Protein AF-A0A6A5AKI2-F1 (afdb_monomer_lite)

Secondary structure (DSSP, 8-state):
--S-----BTTBPEEE---TTT--EEEHHHH-SS-TTSTTS-HHHHTT---HHHHHHHHH-SSPPPGGG-BBTTT--BSSSEEEBSSTT-EEEHHHHHH-TT-EEEE-SS-TT-EEEE-TTS-HHHHH-BBTTT--BSSPEEPSSTT---EE-HHHHHHS-TTTEEEEE-TTS-EEEEEGGGGGG--TTSEE----STT----PPP---------------

Organism: Aphanomyces astaci (NCBI:txid112090)

pLDDT: mean 86.41, std 15.69, range [40.78, 98.62]

Radius of gyration: 19.82 Å; chains: 1; bounding box: 37×43×75 Å

Sequence (221 aa):
MVCFDGAEYATNPLLCCSVPTCRMRVHLACYGSGTDSMPLMPYKKRSKWVCDVCTLEKKHATELTPNSARVCVVCKMSGGVVKPTKADNTVCHLVCVRWLPELKQVPSEVQATSSVVDADLLFGTRKSLKCHICHKRNGCLQCMSKRCTKAFHAVCALRALESKVYTGVTEANHLACICDSHFADVRATYRSIKDVFWDQPYLGTEVDLEEDDEPTAAAPS

Structure (mmCIF, N/CA/C/O backbone):
data_AF-A0A6A5AKI2-F1
#
_entry.id   AF-A0A6A5AKI2-F1
#
loop_
_atom_site.group_PDB
_atom_site.id
_atom_site.type_symbol
_atom_site.label_atom_id
_atom_site.label_alt_id
_atom_site.label_comp_id
_atom_site.label_asym_id
_atom_site.label_entity_id
_atom_site.label_seq_id
_atom_site.pdbx_PDB_ins_code
_atom_site.Cartn_x
_atom_site.Cartn_y
_atom_site.Cartn_z
_atom_site.occupancy
_atom_site.B_iso_or_equiv
_atom_site.auth_seq_id
_atom_site.auth_comp_id
_atom_site.auth_asym_id
_atom_site.auth_atom_id
_atom_site.pdbx_PDB_model_num
ATOM 1 N N . MET A 1 1 ? 7.824 -2.908 4.755 1.00 82.00 1 MET A N 1
ATOM 2 C CA . MET A 1 1 ? 6.432 -3.017 4.262 1.00 82.00 1 MET A CA 1
ATOM 3 C C . MET A 1 1 ? 5.953 -1.832 3.406 1.00 82.00 1 MET A C 1
ATOM 5 O O . MET A 1 1 ? 5.223 -2.079 2.459 1.00 82.00 1 MET A O 1
ATOM 9 N N . VAL A 1 2 ? 6.305 -0.559 3.688 1.00 91.44 2 VAL A N 1
ATOM 10 C CA . VAL A 1 2 ? 5.887 0.588 2.826 1.00 91.44 2 VAL A CA 1
ATOM 11 C C . VAL A 1 2 ? 7.018 1.110 1.932 1.00 91.44 2 VAL A C 1
ATOM 13 O O . VAL A 1 2 ? 6.853 1.207 0.719 1.00 91.44 2 VAL A O 1
ATOM 16 N N . CYS A 1 3 ? 8.166 1.455 2.519 1.00 90.75 3 CYS A N 1
ATOM 17 C CA . CYS A 1 3 ? 9.385 1.869 1.805 1.00 90.75 3 CYS A CA 1
ATOM 18 C C . CYS A 1 3 ? 10.358 0.722 1.520 1.00 90.75 3 CYS A C 1
ATOM 20 O O . CYS A 1 3 ? 11.282 0.909 0.737 1.00 90.75 3 CYS A O 1
ATOM 22 N N . PHE A 1 4 ? 10.119 -0.443 2.135 1.00 89.81 4 PHE A N 1
ATOM 23 C CA . PHE A 1 4 ? 10.980 -1.634 2.064 1.00 89.81 4 PHE A CA 1
ATOM 24 C C . PHE A 1 4 ? 12.400 -1.386 2.571 1.00 89.81 4 PHE A C 1
ATOM 26 O O . PHE A 1 4 ? 13.347 -2.027 2.135 1.00 89.81 4 PHE A O 1
ATOM 33 N N . ASP A 1 5 ? 12.510 -0.471 3.524 1.00 87.94 5 ASP A N 1
ATOM 34 C CA . ASP A 1 5 ? 13.713 -0.200 4.284 1.00 87.94 5 ASP A CA 1
ATOM 35 C C . ASP A 1 5 ? 13.481 -0.631 5.738 1.00 87.94 5 ASP A C 1
ATOM 37 O O . ASP A 1 5 ? 12.421 -0.358 6.311 1.00 87.94 5 ASP A O 1
ATOM 41 N N . GLY A 1 6 ? 14.438 -1.375 6.289 1.00 83.31 6 GLY A N 1
ATOM 42 C CA . GLY A 1 6 ? 14.403 -1.887 7.657 1.00 83.31 6 GLY A CA 1
ATOM 43 C C . GLY A 1 6 ? 15.210 -1.048 8.646 1.00 83.31 6 GLY A C 1
ATOM 44 O O . GLY A 1 6 ? 15.109 -1.298 9.846 1.00 83.31 6 GLY A O 1
ATOM 45 N N . ALA A 1 7 ? 15.999 -0.081 8.171 1.00 85.06 7 ALA A N 1
ATOM 46 C CA . ALA A 1 7 ? 16.848 0.742 9.020 1.00 85.06 7 ALA A CA 1
ATOM 47 C C . ALA A 1 7 ? 16.023 1.739 9.847 1.00 85.06 7 ALA A C 1
ATOM 49 O O . ALA A 1 7 ? 15.016 2.275 9.381 1.00 85.06 7 ALA A O 1
ATOM 50 N N . GLU A 1 8 ? 16.451 2.009 11.079 1.00 79.69 8 GLU A N 1
ATOM 51 C CA . GLU A 1 8 ? 15.902 3.092 11.895 1.00 79.69 8 GLU A CA 1
ATOM 52 C C . GLU A 1 8 ? 16.767 4.346 11.745 1.00 79.69 8 GLU A C 1
ATOM 54 O O . GLU A 1 8 ? 17.994 4.277 11.781 1.00 79.69 8 GLU A O 1
ATOM 59 N N . TYR A 1 9 ? 16.118 5.502 11.597 1.00 82.75 9 TYR A N 1
ATOM 60 C CA . TYR A 1 9 ? 16.783 6.795 11.468 1.00 82.75 9 TYR A CA 1
ATOM 61 C C . TYR A 1 9 ? 16.317 7.732 12.575 1.00 82.75 9 TYR A C 1
ATOM 63 O O . TYR A 1 9 ? 15.125 7.789 12.870 1.00 82.75 9 TYR A O 1
ATOM 71 N N . ALA A 1 10 ? 17.224 8.535 13.135 1.00 78.19 10 ALA A N 1
ATOM 72 C CA . ALA A 1 10 ? 16.878 9.491 14.190 1.00 78.19 10 ALA A CA 1
ATOM 73 C C . ALA A 1 10 ? 15.784 10.488 13.759 1.00 78.19 10 ALA A C 1
ATOM 75 O O . ALA A 1 10 ? 14.899 10.813 14.541 1.00 78.19 10 ALA A O 1
ATOM 76 N N . THR A 1 11 ? 15.812 10.936 12.501 1.00 81.19 11 THR A N 1
ATOM 77 C CA . THR A 1 11 ? 14.848 11.896 11.930 1.00 81.19 11 THR A CA 1
ATOM 78 C C . THR A 1 11 ? 13.607 11.242 11.323 1.00 81.19 11 THR A C 1
ATOM 80 O O . THR A 1 11 ? 12.636 11.926 11.010 1.00 81.19 11 THR A O 1
ATOM 83 N N . ASN A 1 12 ? 13.620 9.921 11.144 1.00 84.38 12 ASN A N 1
ATOM 84 C CA . ASN A 1 12 ? 12.513 9.152 10.586 1.00 84.38 12 ASN A CA 1
ATOM 85 C C . ASN A 1 12 ? 12.461 7.775 11.269 1.00 84.38 12 ASN A C 1
ATOM 87 O O . ASN A 1 12 ? 12.794 6.761 10.646 1.00 84.38 12 ASN A O 1
ATOM 91 N N . PRO A 1 13 ? 12.111 7.736 12.567 1.00 83.94 13 PRO A N 1
ATOM 92 C CA . PRO A 1 13 ? 12.162 6.509 13.343 1.00 83.94 13 PRO A CA 1
ATOM 93 C C . PRO A 1 13 ? 11.097 5.511 12.885 1.00 83.94 13 PRO A C 1
ATOM 95 O O . PRO A 1 13 ? 10.098 5.867 12.246 1.00 83.94 13 PRO A O 1
ATOM 98 N N . LEU A 1 14 ? 11.295 4.245 13.245 1.00 84.69 14 LEU A N 1
ATOM 99 C CA . LEU A 1 14 ? 10.279 3.213 13.083 1.00 84.69 14 LEU A CA 1
ATOM 100 C C . LEU A 1 14 ? 9.273 3.299 14.234 1.00 84.69 14 LEU A C 1
ATOM 102 O O . LEU A 1 14 ? 9.623 3.203 15.407 1.00 84.69 14 LEU A O 1
ATOM 106 N N . LEU A 1 15 ? 8.001 3.442 13.886 1.00 85.94 15 LEU A N 1
ATOM 107 C CA . LEU A 1 15 ? 6.883 3.294 14.803 1.00 85.94 15 LEU A CA 1
ATOM 108 C C . LEU A 1 15 ? 6.463 1.826 14.862 1.00 85.94 15 LEU A C 1
ATOM 110 O O . LEU A 1 15 ? 6.439 1.138 13.838 1.00 85.94 15 LEU A O 1
ATOM 114 N N . CYS A 1 16 ? 6.095 1.358 16.054 1.00 86.56 16 CYS A N 1
ATOM 115 C CA . CYS A 1 16 ? 5.504 0.043 16.274 1.00 86.56 16 CYS A CA 1
ATOM 116 C C . CYS A 1 16 ? 4.220 0.209 17.083 1.00 86.56 16 CYS A C 1
ATOM 118 O O . CYS A 1 16 ? 4.241 0.835 18.140 1.00 86.56 16 CYS A O 1
ATOM 120 N N . CYS A 1 17 ? 3.100 -0.314 16.584 1.00 89.00 17 CYS A N 1
ATOM 121 C CA . CYS A 1 17 ? 1.834 -0.216 17.305 1.00 89.00 17 CYS A CA 1
ATOM 122 C C . CYS A 1 17 ? 1.892 -1.058 18.587 1.00 89.00 17 CYS A C 1
ATOM 124 O O . CYS A 1 17 ? 2.109 -2.269 18.515 1.00 89.00 17 CYS A O 1
ATOM 126 N N . SER A 1 18 ? 1.638 -0.431 19.736 1.00 87.94 18 SER A N 1
ATOM 127 C CA . SER A 1 18 ? 1.706 -1.063 21.062 1.00 87.94 18 SER A CA 1
ATOM 128 C C . SER A 1 18 ? 0.603 -2.096 21.329 1.00 87.94 18 SER A C 1
ATOM 130 O O . SER A 1 18 ? 0.683 -2.850 22.295 1.00 87.94 18 SER A O 1
ATOM 132 N N . VAL A 1 19 ? -0.421 -2.183 20.469 1.00 89.25 19 VAL A N 1
ATOM 133 C CA . VAL A 1 19 ? -1.477 -3.202 20.580 1.00 89.25 19 VAL A CA 1
ATOM 134 C C . VAL A 1 19 ? -0.908 -4.590 20.233 1.00 89.25 19 VAL A C 1
ATOM 136 O O . VAL A 1 19 ? -0.481 -4.782 19.086 1.00 89.25 19 VAL A O 1
ATOM 139 N N . PRO A 1 20 ? -0.954 -5.581 21.155 1.00 87.44 20 PRO A N 1
ATOM 140 C CA . PRO A 1 20 ? -0.289 -6.879 20.982 1.00 87.44 20 PRO A CA 1
ATOM 141 C C . PRO A 1 20 ? -0.713 -7.669 19.739 1.00 87.44 20 PRO A C 1
ATOM 143 O O . PRO A 1 20 ? 0.119 -8.320 19.108 1.00 87.44 20 PRO A O 1
ATOM 146 N N . THR A 1 21 ? -1.989 -7.585 19.360 1.00 89.88 21 THR A N 1
ATOM 147 C CA . THR A 1 21 ? -2.559 -8.264 18.183 1.00 89.88 21 THR A CA 1
ATOM 148 C C . THR A 1 21 ? -2.341 -7.494 16.876 1.00 89.88 21 THR A C 1
ATOM 150 O O . THR A 1 21 ? -2.676 -7.991 15.800 1.00 89.88 21 THR A O 1
ATOM 153 N N . CYS A 1 22 ? -1.778 -6.280 16.938 1.00 90.12 22 CYS A N 1
ATOM 154 C CA . CYS A 1 22 ? -1.522 -5.447 15.769 1.00 90.12 22 CYS A CA 1
ATOM 155 C C . CYS A 1 22 ? -0.053 -5.473 15.345 1.00 90.12 22 CYS A C 1
ATOM 157 O O . CYS A 1 22 ? 0.237 -5.854 14.209 1.00 90.12 22 CYS A O 1
ATOM 159 N N . ARG A 1 23 ? 0.842 -5.011 16.235 1.00 85.25 23 ARG A N 1
ATOM 160 C CA . ARG A 1 23 ? 2.305 -4.894 16.052 1.00 85.25 23 ARG A CA 1
ATOM 161 C C . ARG A 1 23 ? 2.773 -4.462 14.652 1.00 85.25 23 ARG A C 1
ATOM 163 O O . ARG A 1 23 ? 3.856 -4.835 14.205 1.00 85.25 23 ARG A O 1
ATOM 170 N N . MET A 1 24 ? 1.973 -3.662 13.939 1.00 88.50 24 MET A N 1
ATOM 171 C CA . MET A 1 24 ? 2.398 -3.131 12.648 1.00 88.50 24 MET A CA 1
ATOM 172 C C . MET A 1 24 ? 3.581 -2.192 12.852 1.00 88.50 24 MET A C 1
ATOM 174 O O . MET A 1 24 ? 3.615 -1.434 13.826 1.00 88.50 24 MET A O 1
ATOM 178 N N . ARG A 1 25 ? 4.511 -2.219 11.900 1.00 86.94 25 ARG A N 1
ATOM 179 C CA . ARG A 1 25 ? 5.718 -1.403 11.915 1.00 86.94 25 ARG A CA 1
ATOM 180 C C . ARG A 1 25 ? 5.832 -0.571 10.653 1.00 86.94 25 ARG A C 1
ATOM 182 O O . ARG A 1 25 ? 5.667 -1.082 9.544 1.00 86.94 25 ARG A O 1
ATOM 189 N N . VAL A 1 26 ? 6.169 0.698 10.822 1.00 90.31 26 VAL A N 1
ATOM 190 C CA . VAL A 1 26 ? 6.226 1.661 9.724 1.00 90.31 26 VAL A CA 1
ATOM 191 C C . VAL A 1 26 ? 7.124 2.828 10.107 1.00 90.31 26 VAL A C 1
ATOM 193 O O . VAL A 1 26 ? 7.131 3.245 11.259 1.00 90.31 26 VAL A O 1
ATOM 196 N N . HIS A 1 27 ? 7.882 3.375 9.160 1.00 89.19 27 HIS A N 1
ATOM 197 C CA . HIS A 1 27 ? 8.563 4.644 9.405 1.00 89.19 27 HIS A CA 1
ATOM 198 C C . HIS A 1 27 ? 7.559 5.762 9.616 1.00 89.19 27 HIS A C 1
ATOM 200 O O . HIS A 1 27 ? 6.528 5.800 8.942 1.00 89.19 27 HIS A O 1
ATOM 206 N N . LEU A 1 28 ? 7.914 6.710 10.470 1.00 87.00 28 LEU A N 1
ATOM 207 C CA . LEU A 1 28 ? 7.1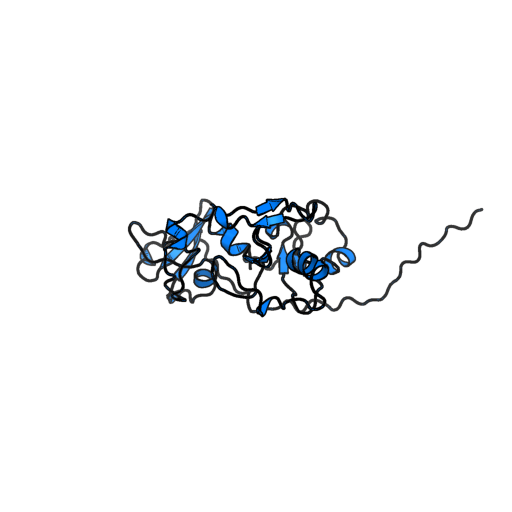38 7.913 10.724 1.00 87.00 28 LEU A CA 1
ATOM 208 C C . LEU A 1 28 ? 6.630 8.571 9.428 1.00 87.00 28 LEU A C 1
ATOM 210 O O . LEU A 1 28 ? 5.426 8.663 9.194 1.00 87.00 28 LEU A O 1
ATOM 214 N N . ALA A 1 29 ? 7.555 8.908 8.526 1.00 88.69 29 ALA A N 1
ATOM 215 C CA . ALA A 1 29 ? 7.242 9.548 7.251 1.00 88.69 29 ALA A CA 1
ATOM 216 C C . ALA A 1 29 ? 6.457 8.635 6.292 1.00 88.69 29 ALA A C 1
ATOM 218 O O . ALA A 1 29 ? 5.742 9.116 5.417 1.00 88.69 29 ALA A O 1
ATOM 219 N N . CYS A 1 30 ? 6.569 7.311 6.443 1.00 92.00 30 CYS A N 1
ATOM 220 C CA . CYS A 1 30 ? 5.807 6.361 5.631 1.00 92.00 30 CYS A CA 1
ATOM 221 C C . CYS A 1 30 ? 4.364 6.192 6.106 1.00 92.00 30 CYS A C 1
ATOM 223 O O . CYS A 1 30 ? 3.545 5.727 5.315 1.00 92.00 30 CYS A O 1
ATOM 225 N N . TYR A 1 31 ? 4.056 6.513 7.367 1.00 91.94 31 TYR A N 1
ATOM 226 C CA . TYR A 1 31 ? 2.710 6.374 7.913 1.00 91.94 31 TYR A CA 1
ATOM 227 C C . TYR A 1 31 ? 1.806 7.571 7.580 1.00 91.94 31 TYR A C 1
ATOM 229 O O . TYR A 1 31 ? 0.623 7.360 7.328 1.00 91.94 31 TYR A O 1
ATOM 237 N N . GLY A 1 32 ? 2.347 8.792 7.479 1.00 79.94 32 GLY A N 1
ATOM 238 C CA . GLY A 1 32 ? 1.629 9.995 7.016 1.00 79.94 32 GLY A CA 1
ATOM 239 C C . GLY A 1 32 ? 1.238 10.998 8.117 1.00 79.94 32 GLY A C 1
ATOM 240 O O . GLY A 1 32 ? 1.419 10.724 9.300 1.00 79.94 32 GLY A O 1
ATOM 241 N N . SER A 1 33 ? 0.712 12.161 7.693 1.00 55.53 33 SER A N 1
ATOM 242 C CA . SER A 1 33 ? 0.445 13.363 8.511 1.00 55.53 33 SER A CA 1
ATOM 243 C C . SER A 1 33 ? -0.407 13.123 9.760 1.00 55.53 33 SER A C 1
ATOM 245 O O . SER A 1 33 ? -1.319 12.297 9.763 1.00 55.53 33 SER A O 1
ATOM 247 N N . GLY A 1 34 ? -0.095 13.886 10.812 1.00 53.28 34 GLY A N 1
ATOM 248 C CA . GLY A 1 34 ? -0.532 13.656 12.196 1.00 53.28 34 GLY A CA 1
ATOM 249 C C . GLY A 1 34 ? 0.624 13.265 13.124 1.00 53.28 34 GLY A C 1
ATOM 250 O O . GLY A 1 34 ? 0.475 13.243 14.344 1.00 53.28 34 GLY A O 1
ATOM 251 N N . THR A 1 35 ? 1.802 13.003 12.551 1.00 54.59 35 THR A N 1
ATOM 252 C CA . THR A 1 35 ? 3.007 12.599 13.277 1.00 54.59 35 THR A CA 1
ATOM 253 C C . THR A 1 35 ? 4.146 13.619 13.190 1.00 54.59 35 THR A C 1
ATOM 255 O O . THR A 1 35 ? 5.280 13.284 13.516 1.00 54.59 35 THR A O 1
ATOM 258 N N . ASP A 1 36 ? 3.882 14.850 12.749 1.00 53.50 36 ASP A N 1
ATOM 259 C CA . ASP A 1 36 ? 4.915 15.870 12.496 1.00 53.50 36 ASP A CA 1
ATOM 260 C C . ASP A 1 36 ? 5.671 16.292 13.772 1.00 53.50 36 ASP A C 1
ATOM 262 O O . ASP A 1 36 ? 6.817 16.726 13.716 1.00 53.50 36 ASP A O 1
ATOM 266 N N . SER A 1 37 ? 5.070 16.075 14.945 1.00 50.62 37 SER A N 1
ATOM 267 C CA . SER A 1 37 ? 5.680 16.287 16.264 1.00 50.62 37 SER A CA 1
ATOM 268 C C . SER A 1 37 ? 6.308 15.025 16.879 1.00 50.62 37 SER A C 1
ATOM 270 O O . SER A 1 37 ? 6.930 15.094 17.939 1.00 50.62 37 SER A O 1
ATOM 272 N N . MET A 1 38 ? 6.180 13.862 16.230 1.00 57.38 38 MET A N 1
ATOM 273 C CA . MET A 1 38 ? 6.759 12.588 16.675 1.00 57.38 38 MET A CA 1
ATOM 274 C C . MET A 1 38 ? 8.219 12.281 16.278 1.00 57.38 38 MET A C 1
ATOM 276 O O . MET A 1 38 ? 8.783 11.415 16.955 1.00 57.38 38 MET A O 1
ATOM 280 N N . PRO A 1 39 ? 8.893 12.931 15.296 1.00 56.91 39 PRO A N 1
ATOM 281 C CA . PRO A 1 39 ? 10.268 12.558 14.942 1.00 56.91 39 PRO A CA 1
ATOM 282 C C . PRO A 1 39 ? 11.245 12.779 16.098 1.00 56.91 39 PRO A C 1
ATOM 284 O O . PRO A 1 39 ? 12.215 12.044 16.240 1.00 56.91 39 PRO A O 1
ATOM 287 N N . LEU A 1 40 ? 10.949 13.756 16.958 1.00 57.25 40 LEU A N 1
ATOM 288 C CA . LEU A 1 40 ? 11.799 14.175 18.071 1.00 57.25 40 LEU A CA 1
ATOM 289 C C . LEU A 1 40 ? 11.371 13.589 19.427 1.00 57.25 40 LEU A C 1
ATOM 291 O O . LEU A 1 40 ? 11.974 13.907 20.449 1.00 57.25 40 LEU A O 1
ATOM 295 N N . MET A 1 41 ? 10.331 12.747 19.482 1.00 61.91 41 MET A N 1
ATOM 296 C CA . MET A 1 41 ? 9.900 12.164 20.758 1.00 61.91 41 MET A CA 1
ATOM 297 C C . MET A 1 41 ? 10.873 11.073 21.229 1.00 61.91 41 MET A C 1
ATOM 299 O O . MET A 1 41 ? 11.262 10.237 20.412 1.00 61.91 41 MET A O 1
ATOM 303 N N . PRO A 1 42 ? 11.205 10.999 22.534 1.00 64.94 42 PRO A N 1
ATOM 304 C CA . PRO A 1 42 ? 12.005 9.913 23.101 1.00 64.94 42 PRO A CA 1
ATOM 305 C C . PRO A 1 42 ? 11.432 8.524 22.787 1.00 64.94 42 PRO A C 1
ATOM 307 O O . PRO A 1 42 ? 10.212 8.359 22.677 1.00 64.94 42 PRO A O 1
ATOM 310 N N . TYR A 1 43 ? 12.296 7.506 22.716 1.00 66.81 43 TYR A N 1
ATOM 311 C CA . TYR A 1 43 ? 11.905 6.119 22.416 1.00 66.81 43 TYR A CA 1
ATOM 312 C C . TYR A 1 43 ? 10.751 5.618 23.306 1.00 66.81 43 TYR A C 1
ATOM 314 O O . TYR A 1 43 ? 9.778 5.075 22.786 1.00 66.81 43 TYR A O 1
ATOM 322 N N . LYS A 1 44 ? 10.783 5.924 24.615 1.00 67.00 44 LYS A N 1
ATOM 323 C CA . LYS A 1 44 ? 9.746 5.569 25.612 1.00 67.00 44 LYS A CA 1
ATOM 324 C C . LYS A 1 44 ? 8.343 6.108 25.262 1.00 67.00 44 LYS A C 1
ATOM 326 O O . LYS A 1 44 ? 7.340 5.538 25.680 1.00 67.00 44 LYS A O 1
ATOM 331 N N . LYS A 1 45 ? 8.246 7.206 24.496 1.00 66.38 45 LYS A N 1
ATOM 332 C CA . LYS A 1 45 ? 6.969 7.742 23.980 1.00 66.38 45 LYS A CA 1
ATOM 333 C C . LYS A 1 45 ? 6.580 7.103 22.647 1.00 66.38 45 LYS A C 1
ATOM 335 O O . LYS A 1 45 ? 5.410 6.783 22.454 1.00 66.38 45 LYS A O 1
ATOM 340 N N . ARG A 1 46 ? 7.547 6.864 21.753 1.00 68.62 46 ARG A N 1
ATOM 341 C CA . ARG A 1 46 ? 7.306 6.181 20.468 1.00 68.62 46 ARG A CA 1
ATOM 342 C C . ARG A 1 46 ? 6.821 4.743 20.664 1.00 68.62 46 ARG A C 1
ATOM 344 O O . ARG A 1 46 ? 5.942 4.303 19.932 1.00 68.62 46 ARG A O 1
ATOM 351 N N . SER A 1 47 ? 7.323 4.041 21.680 1.00 68.56 47 SER A N 1
ATOM 352 C CA . SER A 1 47 ? 6.909 2.672 22.018 1.00 68.56 47 SER A CA 1
ATOM 353 C C . SER A 1 47 ? 5.463 2.565 22.521 1.00 68.56 47 SER A C 1
ATOM 355 O O . SER A 1 47 ? 4.868 1.493 22.447 1.00 68.56 47 SER A O 1
ATOM 357 N N . LYS A 1 48 ? 4.861 3.673 22.979 1.00 81.75 48 LYS A N 1
ATOM 358 C CA . LYS A 1 48 ? 3.446 3.740 23.388 1.00 81.75 48 LYS A CA 1
ATOM 359 C C . LYS A 1 48 ? 2.495 4.059 22.230 1.00 81.75 48 LYS A C 1
ATOM 361 O O . LYS A 1 48 ? 1.280 4.038 22.429 1.00 81.75 48 LYS A O 1
ATOM 366 N N . TRP A 1 49 ? 3.011 4.349 21.034 1.00 87.31 49 TRP A N 1
ATOM 367 C CA . TRP A 1 49 ? 2.197 4.733 19.882 1.00 87.31 49 TRP A CA 1
ATOM 368 C C . TRP A 1 49 ? 1.186 3.645 19.490 1.00 87.31 49 TRP A C 1
ATOM 370 O O . TRP A 1 49 ? 1.475 2.448 19.504 1.00 87.31 49 TRP A O 1
ATOM 380 N N . VAL A 1 50 ? -0.015 4.078 19.108 1.00 90.06 50 VAL A N 1
ATOM 381 C CA . VAL A 1 50 ? -1.109 3.223 18.642 1.00 90.06 50 VAL A CA 1
ATOM 382 C C . VAL A 1 50 ? -1.513 3.696 17.249 1.00 90.06 50 VAL A C 1
ATOM 384 O O . VAL A 1 50 ? -1.794 4.876 17.056 1.00 90.06 50 VAL A O 1
ATOM 387 N N . CYS A 1 51 ? -1.551 2.784 16.274 1.00 92.44 51 CYS A N 1
ATOM 388 C CA . CYS A 1 51 ? -1.967 3.121 14.912 1.00 92.44 51 CYS A CA 1
ATOM 389 C C . CYS A 1 51 ? -3.442 3.552 14.858 1.00 92.44 51 CYS A C 1
ATOM 391 O O . CYS A 1 51 ? -4.264 3.059 15.633 1.00 92.44 51 CYS A O 1
ATOM 393 N N . ASP A 1 52 ? -3.794 4.375 13.874 1.00 94.00 52 ASP A N 1
ATOM 394 C CA . ASP A 1 52 ? -5.134 4.964 13.726 1.00 94.00 52 ASP A CA 1
ATOM 395 C C . ASP A 1 52 ? -6.246 3.918 13.677 1.00 94.00 52 ASP A C 1
ATOM 397 O O . ASP A 1 52 ? -7.287 4.119 14.288 1.00 94.00 52 ASP A O 1
ATOM 401 N N . VAL A 1 53 ? -6.017 2.770 13.024 1.00 94.75 53 VAL A N 1
ATOM 402 C CA . VAL A 1 53 ? -7.019 1.692 12.974 1.00 94.75 53 VAL A CA 1
ATOM 403 C C . VAL A 1 53 ? -7.347 1.178 14.376 1.00 94.75 53 VAL A C 1
ATOM 405 O O . VAL A 1 53 ? -8.511 1.112 14.748 1.00 94.75 53 VAL A O 1
ATOM 408 N N . CYS A 1 54 ? -6.330 0.876 15.189 1.00 94.12 54 CYS A N 1
ATOM 409 C CA . CYS A 1 54 ? -6.542 0.457 16.575 1.00 94.12 54 CYS A CA 1
ATOM 410 C C . CYS A 1 54 ? -7.187 1.566 17.417 1.00 94.12 54 CYS A C 1
ATOM 412 O O . CYS A 1 54 ? -7.991 1.268 18.293 1.00 94.12 54 CYS A O 1
ATOM 414 N N . THR A 1 55 ? -6.823 2.830 17.187 1.00 92.50 55 THR A N 1
ATOM 415 C CA . THR A 1 55 ? -7.404 3.965 17.917 1.00 92.50 55 THR A CA 1
ATOM 416 C C . THR A 1 55 ? -8.889 4.135 17.604 1.00 92.50 55 THR A C 1
ATOM 418 O O . THR A 1 55 ? -9.667 4.388 18.519 1.00 92.50 55 THR A O 1
ATOM 421 N N . LEU A 1 56 ? -9.293 3.957 16.343 1.00 91.19 56 LEU A N 1
ATOM 422 C CA . LEU A 1 56 ? -10.700 3.984 15.948 1.00 91.19 56 LEU A CA 1
ATOM 423 C C . LEU A 1 56 ? -11.460 2.759 16.467 1.00 91.19 56 LEU A C 1
ATOM 425 O O . LEU A 1 56 ? -12.503 2.926 17.089 1.00 91.19 56 LEU A O 1
ATOM 429 N N . GLU A 1 57 ? -10.929 1.544 16.299 1.00 92.56 57 GLU A N 1
ATOM 430 C CA . GLU A 1 57 ? -11.578 0.316 16.786 1.00 92.56 57 GLU A CA 1
ATOM 431 C C . GLU A 1 57 ? -11.841 0.370 18.304 1.00 92.56 57 GLU A C 1
ATOM 433 O O . GLU A 1 57 ? -12.938 0.034 18.742 1.00 92.56 57 GLU A O 1
ATOM 438 N N . LYS A 1 58 ? -10.899 0.896 19.105 1.00 90.81 58 LYS A N 1
ATOM 439 C CA . LYS A 1 58 ? -11.063 1.064 20.565 1.00 90.81 58 LYS A CA 1
ATOM 440 C C . LYS A 1 58 ? -12.248 1.945 20.970 1.00 90.81 58 LYS A C 1
ATOM 442 O O . LYS A 1 58 ? -12.716 1.829 22.098 1.00 90.81 58 LYS A O 1
ATOM 447 N N . LYS A 1 59 ? -12.712 2.848 20.100 1.00 86.69 59 LYS A N 1
ATOM 448 C CA . LYS A 1 59 ? -13.876 3.704 20.385 1.00 86.69 59 LYS A CA 1
ATOM 449 C C . LYS A 1 59 ? -15.203 2.966 20.209 1.00 86.69 59 LYS A C 1
ATOM 451 O O . LYS A 1 59 ? -16.204 3.401 20.767 1.00 86.69 59 LYS A O 1
ATOM 456 N N . HIS A 1 60 ? -15.216 1.888 19.424 1.00 83.62 60 HIS A N 1
ATOM 457 C CA . HIS A 1 60 ? -16.446 1.243 18.955 1.00 83.62 60 HIS A CA 1
ATOM 458 C C . HIS A 1 60 ? -16.555 -0.238 19.333 1.00 83.62 60 HIS A C 1
ATOM 460 O O . HIS A 1 60 ? -17.643 -0.800 19.242 1.00 83.62 60 HIS A O 1
ATOM 466 N N . ALA A 1 61 ? -15.462 -0.872 19.760 1.00 83.00 61 ALA A N 1
ATOM 467 C CA . ALA A 1 61 ? -15.423 -2.287 20.095 1.00 83.00 61 ALA A CA 1
ATOM 468 C C . ALA A 1 61 ? -14.622 -2.548 21.377 1.00 83.00 61 ALA A C 1
ATOM 470 O O . ALA A 1 61 ? -13.626 -1.883 21.666 1.00 83.00 61 ALA A O 1
ATOM 471 N N . THR A 1 62 ? -15.057 -3.558 22.132 1.00 78.94 62 THR A N 1
ATOM 472 C CA . THR A 1 62 ? -14.356 -4.074 23.318 1.00 78.94 62 THR A CA 1
ATOM 473 C C . THR A 1 62 ? -13.159 -4.948 22.945 1.00 78.94 62 THR A C 1
ATOM 475 O O . THR A 1 62 ? -12.173 -4.989 23.678 1.00 78.94 62 THR A O 1
ATOM 478 N N . GLU A 1 63 ? -13.223 -5.611 21.790 1.00 86.94 63 GLU A N 1
ATOM 479 C CA . GLU A 1 63 ? -12.163 -6.452 21.241 1.00 86.94 63 GLU A CA 1
ATOM 480 C C . GLU A 1 63 ? -11.655 -5.875 19.914 1.00 86.94 63 GLU A C 1
ATOM 482 O O . GLU A 1 63 ? -12.432 -5.462 19.053 1.00 86.94 63 GLU A O 1
ATOM 487 N N . LEU A 1 64 ? -10.330 -5.827 19.754 1.00 92.81 64 LEU A N 1
ATOM 488 C CA . LEU A 1 64 ? -9.685 -5.264 18.568 1.00 92.81 64 LEU A CA 1
ATOM 489 C C . LEU A 1 64 ? -9.395 -6.346 17.540 1.00 92.81 64 LEU A C 1
ATOM 491 O O . LEU A 1 64 ? -8.895 -7.420 17.879 1.00 92.81 64 LEU A O 1
ATOM 495 N N . THR A 1 65 ? -9.607 -6.021 16.266 1.00 93.81 65 THR A N 1
ATOM 496 C CA . THR A 1 65 ? -9.321 -6.959 15.180 1.00 93.81 65 THR A CA 1
ATOM 497 C C . THR A 1 65 ? -7.803 -7.119 15.040 1.00 93.81 65 THR A C 1
ATOM 499 O O . THR A 1 65 ? -7.101 -6.119 14.836 1.00 93.81 65 THR A O 1
ATOM 502 N N . PRO A 1 66 ? -7.256 -8.349 15.110 1.00 93.94 66 PRO A N 1
ATOM 503 C CA . PRO A 1 66 ? -5.837 -8.578 14.876 1.00 93.94 66 PRO A CA 1
ATOM 504 C C . PRO A 1 66 ? -5.419 -8.081 13.494 1.00 93.94 66 PRO A C 1
ATOM 506 O O . PRO A 1 66 ? -6.157 -8.230 12.520 1.00 93.94 66 PRO A O 1
ATOM 509 N N . ASN A 1 67 ? -4.209 -7.539 13.363 1.00 93.38 67 ASN A N 1
ATOM 510 C CA . ASN A 1 67 ? -3.739 -7.027 12.072 1.00 93.38 67 ASN A CA 1
ATOM 511 C C . ASN A 1 67 ? -3.745 -8.119 10.989 1.00 93.38 67 ASN A C 1
ATOM 513 O O . ASN A 1 67 ? -4.190 -7.880 9.869 1.00 93.38 67 ASN A O 1
ATOM 517 N N . SER A 1 68 ? -3.380 -9.352 11.344 1.00 93.00 68 SER A N 1
ATOM 518 C CA . SER A 1 68 ? -3.450 -10.519 10.452 1.00 93.00 68 SER A CA 1
ATOM 519 C C . SER A 1 68 ? -4.847 -10.791 9.871 1.00 93.00 68 SER A C 1
ATOM 521 O O . SER A 1 68 ? -4.941 -11.399 8.804 1.00 93.00 68 SER A O 1
ATOM 523 N N . ALA A 1 69 ? -5.913 -10.318 10.524 1.00 95.12 69 ALA A N 1
ATOM 524 C CA . ALA A 1 69 ? -7.301 -10.445 10.082 1.00 95.12 69 ALA A CA 1
ATOM 525 C C . ALA A 1 69 ? -7.833 -9.197 9.350 1.00 95.12 69 ALA A C 1
ATOM 527 O O . ALA A 1 69 ? -8.868 -9.266 8.689 1.00 95.12 69 ALA A O 1
ATOM 528 N N . ARG A 1 70 ? -7.133 -8.056 9.405 1.00 95.88 70 ARG A N 1
ATOM 529 C CA . ARG A 1 70 ? -7.551 -6.819 8.728 1.00 95.88 70 ARG A CA 1
ATOM 530 C C . ARG A 1 70 ? -7.323 -6.921 7.226 1.00 95.88 70 ARG A C 1
ATOM 532 O O . ARG A 1 70 ? -6.183 -6.900 6.771 1.00 95.88 70 ARG A O 1
ATOM 539 N N . VAL A 1 71 ? -8.402 -7.008 6.449 1.00 97.62 71 VAL A N 1
ATOM 540 C CA . VAL A 1 71 ? -8.347 -7.163 4.988 1.00 97.62 71 VAL A CA 1
ATOM 541 C C . VAL A 1 71 ? -8.399 -5.806 4.292 1.00 97.62 71 VAL A C 1
ATOM 543 O O . VAL A 1 71 ? -9.360 -5.052 4.425 1.00 97.62 71 VAL A O 1
ATOM 546 N N . CYS A 1 72 ? -7.390 -5.519 3.474 1.00 98.25 72 CYS A N 1
ATOM 547 C CA . CYS A 1 72 ? -7.358 -4.319 2.650 1.00 98.25 72 CYS A CA 1
ATOM 548 C C . CYS A 1 72 ? -8.451 -4.344 1.574 1.00 98.25 72 CYS A C 1
ATOM 550 O O . CYS A 1 72 ? -8.532 -5.279 0.769 1.00 98.25 72 CYS A O 1
ATOM 552 N N . VAL A 1 73 ? -9.250 -3.277 1.489 1.00 98.06 73 VAL A N 1
ATOM 553 C CA . VAL A 1 73 ? -10.338 -3.183 0.504 1.00 98.06 73 VAL A CA 1
ATOM 554 C C . VAL A 1 73 ? -9.844 -3.113 -0.937 1.00 98.06 73 VAL A C 1
ATOM 556 O O . VAL A 1 73 ? -10.564 -3.544 -1.841 1.00 98.06 73 VAL A O 1
ATOM 559 N N . VAL A 1 74 ? -8.618 -2.636 -1.156 1.00 98.00 74 VAL A N 1
ATOM 560 C CA . VAL A 1 74 ? -8.029 -2.448 -2.486 1.00 98.00 74 VAL A CA 1
ATOM 561 C C . VAL A 1 74 ? -7.470 -3.761 -3.035 1.00 98.00 74 VAL A C 1
ATOM 563 O O . VAL A 1 74 ? -7.925 -4.209 -4.081 1.00 98.00 74 VAL A O 1
ATOM 566 N N . CYS A 1 75 ? -6.545 -4.414 -2.323 1.00 97.31 75 CYS A N 1
ATOM 567 C CA . CYS A 1 75 ? -5.844 -5.608 -2.821 1.00 97.31 75 CYS A CA 1
ATOM 568 C C . CYS A 1 75 ? -6.354 -6.948 -2.265 1.00 97.31 75 CYS A C 1
ATOM 570 O O . CYS A 1 75 ? -5.881 -8.007 -2.683 1.00 97.31 75 CYS A O 1
ATOM 572 N N . LYS A 1 76 ? -7.297 -6.923 -1.312 1.00 96.75 76 LYS A N 1
ATOM 573 C CA . LYS A 1 76 ? -7.900 -8.109 -0.672 1.00 96.75 76 LYS A CA 1
ATOM 574 C C . LYS A 1 76 ? -6.906 -9.022 0.064 1.00 96.75 76 LYS A C 1
ATOM 576 O O . LYS A 1 76 ? -7.208 -10.198 0.278 1.00 96.75 76 LYS A O 1
ATOM 581 N N . MET A 1 77 ? -5.742 -8.488 0.430 1.00 95.75 77 MET A N 1
ATOM 582 C CA . MET A 1 77 ? -4.756 -9.130 1.306 1.00 95.75 77 MET A CA 1
ATOM 583 C C . MET A 1 77 ? -4.961 -8.662 2.748 1.00 95.75 77 MET A C 1
ATOM 585 O O . MET A 1 77 ? -5.359 -7.514 2.958 1.00 95.75 77 MET A O 1
ATOM 589 N N . SER A 1 78 ? -4.666 -9.525 3.721 1.00 95.19 78 SER A N 1
ATOM 590 C CA . SER A 1 78 ? -4.697 -9.181 5.144 1.00 95.19 78 SER A CA 1
ATOM 591 C C . SER A 1 78 ? -3.307 -8.900 5.723 1.00 95.19 78 SER A C 1
ATOM 593 O O . SER A 1 78 ? -2.298 -9.261 5.114 1.00 95.19 78 SER A O 1
ATOM 595 N N . GLY A 1 79 ? -3.240 -8.251 6.889 1.00 93.75 79 GLY A N 1
ATOM 596 C CA . GLY A 1 79 ? -1.977 -7.923 7.560 1.00 93.75 79 GLY A CA 1
ATOM 597 C C . GLY A 1 79 ? -1.348 -6.618 7.076 1.00 93.75 79 GLY A C 1
ATOM 598 O O . GLY A 1 79 ? -2.002 -5.787 6.453 1.00 93.75 79 GLY A O 1
ATOM 599 N N . GLY A 1 80 ? -0.049 -6.450 7.315 1.00 93.12 80 GLY A N 1
ATOM 600 C CA . GLY A 1 80 ? 0.731 -5.337 6.776 1.00 93.12 80 GLY A CA 1
ATOM 601 C C . GLY A 1 80 ? 0.543 -3.998 7.501 1.00 93.12 80 GLY A C 1
ATOM 602 O O . GLY A 1 80 ? 0.131 -3.930 8.660 1.00 93.12 80 GLY A O 1
ATOM 603 N N . VAL A 1 81 ? 0.886 -2.908 6.808 1.00 94.88 81 VAL A N 1
ATOM 604 C CA . VAL A 1 81 ? 0.687 -1.530 7.289 1.00 94.88 81 VAL A CA 1
ATOM 605 C C . VAL A 1 81 ? -0.550 -0.950 6.628 1.00 94.88 81 VAL A C 1
ATOM 607 O O . VAL A 1 81 ? -0.573 -0.747 5.409 1.00 94.88 81 VAL A O 1
ATOM 610 N N . VAL A 1 82 ? -1.564 -0.666 7.438 1.00 96.00 82 VAL A N 1
ATOM 611 C CA . VAL A 1 82 ? -2.868 -0.185 6.984 1.00 96.00 82 VAL A CA 1
ATOM 612 C C . VAL A 1 82 ? -3.253 1.135 7.640 1.00 96.00 82 VAL A C 1
ATOM 614 O O . VAL A 1 82 ? -2.862 1.418 8.771 1.00 96.00 82 VAL A O 1
ATOM 617 N N . LYS A 1 83 ? -4.068 1.905 6.924 1.00 96.19 83 LYS A N 1
ATOM 618 C CA . LYS A 1 83 ? -4.842 3.038 7.434 1.00 96.19 83 LYS A CA 1
ATOM 619 C C . LYS A 1 83 ? -6.337 2.716 7.339 1.00 96.19 83 LYS A C 1
ATOM 621 O O . LYS A 1 83 ? -6.711 1.925 6.465 1.00 96.19 83 LYS A O 1
ATOM 626 N N . PRO A 1 84 ? -7.189 3.328 8.178 1.00 96.38 84 PRO A N 1
ATOM 627 C CA . PRO A 1 84 ? -8.631 3.304 7.958 1.00 96.38 84 PRO A CA 1
ATOM 628 C C . PRO A 1 84 ? -8.958 3.944 6.606 1.00 96.38 84 PRO A C 1
ATOM 630 O O . PRO A 1 84 ? -8.177 4.761 6.106 1.00 96.38 84 PRO A O 1
ATOM 633 N N . THR A 1 85 ? -10.086 3.588 6.003 1.00 96.94 85 THR A N 1
ATOM 634 C CA . THR A 1 85 ? -10.614 4.346 4.860 1.00 96.94 85 THR A CA 1
ATOM 635 C C . THR A 1 85 ? -11.732 5.288 5.301 1.00 96.94 85 THR A C 1
ATOM 637 O O . THR A 1 85 ? -12.129 5.265 6.463 1.00 96.94 85 THR A O 1
ATOM 640 N N . LYS A 1 86 ? -12.228 6.134 4.389 1.00 94.81 86 LYS A N 1
ATOM 641 C CA . LYS A 1 86 ? -13.443 6.931 4.635 1.00 94.81 86 LYS A CA 1
ATOM 642 C C . LYS A 1 86 ? -14.688 6.073 4.877 1.00 94.81 86 LYS A C 1
ATOM 644 O O . LYS A 1 86 ? -15.612 6.542 5.524 1.00 94.81 86 LYS A O 1
ATOM 649 N N . ALA A 1 87 ? -14.727 4.856 4.335 1.00 93.19 87 ALA A N 1
ATOM 650 C CA . ALA A 1 87 ? -15.817 3.928 4.585 1.00 93.19 87 ALA A CA 1
ATOM 651 C C . ALA A 1 87 ? -15.616 3.219 5.931 1.00 93.19 87 ALA A C 1
ATOM 653 O O . ALA A 1 87 ? -14.523 2.718 6.226 1.00 93.19 87 ALA A O 1
ATOM 654 N N . ASP A 1 88 ? -16.689 3.121 6.709 1.00 89.38 88 ASP A N 1
ATOM 655 C CA . ASP A 1 88 ? -16.668 2.535 8.049 1.00 89.38 88 ASP A CA 1
ATOM 656 C C . ASP A 1 88 ? -16.138 1.100 8.058 1.00 89.38 88 ASP A C 1
ATOM 658 O O . ASP A 1 88 ? -16.412 0.303 7.160 1.00 89.38 88 ASP A O 1
ATOM 662 N N . ASN A 1 89 ? -15.379 0.762 9.105 1.00 89.69 89 ASN A N 1
ATOM 663 C CA . ASN A 1 89 ? -14.834 -0.579 9.353 1.00 89.69 89 ASN A CA 1
ATOM 664 C C . ASN A 1 89 ? -14.032 -1.175 8.187 1.00 89.69 89 ASN A C 1
ATOM 666 O O . ASN A 1 89 ? -13.931 -2.395 8.035 1.00 89.69 89 ASN A O 1
ATOM 670 N N . THR A 1 90 ? -13.421 -0.325 7.366 1.00 96.44 90 THR A N 1
ATOM 671 C CA . THR A 1 90 ? -12.563 -0.771 6.275 1.00 96.44 90 THR A CA 1
ATOM 672 C C . THR A 1 90 ? -11.173 -0.169 6.359 1.00 96.44 90 THR A C 1
ATOM 674 O O . THR A 1 90 ? -10.956 0.917 6.898 1.00 96.44 90 THR A O 1
ATOM 677 N N . VAL A 1 91 ? -10.202 -0.888 5.794 1.00 98.00 91 VAL A N 1
ATOM 678 C CA . VAL A 1 91 ? -8.800 -0.478 5.799 1.00 98.00 91 VAL A CA 1
ATOM 679 C C . VAL A 1 91 ? -8.180 -0.558 4.409 1.00 98.00 91 VAL A C 1
ATOM 681 O O . VAL A 1 91 ? -8.599 -1.350 3.561 1.00 98.00 91 VAL A O 1
ATOM 684 N N . CYS A 1 92 ? -7.138 0.234 4.178 1.00 98.06 92 CYS A N 1
ATOM 685 C CA . CYS A 1 92 ? -6.328 0.190 2.968 1.00 98.06 92 CYS A CA 1
ATOM 686 C C . CYS A 1 92 ? -4.843 0.157 3.327 1.00 98.06 92 CYS A C 1
ATOM 688 O O . CYS A 1 92 ? -4.390 0.879 4.218 1.00 98.06 92 CYS A O 1
ATOM 690 N N . HIS A 1 93 ? -4.059 -0.667 2.629 1.00 97.69 93 HIS A N 1
ATOM 691 C CA . HIS A 1 93 ? -2.613 -0.672 2.827 1.00 97.69 93 HIS A CA 1
ATOM 692 C C . HIS A 1 93 ? -1.976 0.614 2.321 1.00 97.69 93 HIS A C 1
ATOM 694 O O . HIS A 1 93 ? -2.238 1.038 1.194 1.00 97.69 93 HIS A O 1
ATOM 700 N N . LEU A 1 94 ? -1.011 1.139 3.071 1.00 96.38 94 LEU A N 1
ATOM 701 C CA . LEU A 1 94 ? -0.199 2.270 2.615 1.00 96.38 94 LEU A CA 1
ATOM 702 C C . LEU A 1 94 ? 0.685 1.920 1.412 1.00 96.38 94 LEU A C 1
ATOM 704 O O . LEU A 1 94 ? 0.965 2.778 0.581 1.00 96.38 94 LEU A O 1
ATOM 708 N N . VAL A 1 95 ? 1.057 0.647 1.245 1.00 96.25 95 VAL A N 1
ATOM 709 C CA . VAL A 1 95 ? 1.726 0.204 0.015 1.00 96.25 95 VAL A CA 1
ATOM 710 C C . VAL A 1 95 ? 0.795 0.250 -1.201 1.00 96.25 95 VAL A C 1
ATOM 712 O O . VAL A 1 95 ? 1.251 0.568 -2.291 1.00 96.25 95 VAL A O 1
ATOM 715 N N . CYS A 1 96 ? -0.512 0.005 -1.039 1.00 97.81 96 CYS A N 1
ATOM 716 C CA . CYS A 1 96 ? -1.458 0.177 -2.146 1.00 97.81 96 CYS A CA 1
ATOM 717 C C . CYS A 1 96 ? -1.552 1.653 -2.543 1.00 97.81 96 CYS A C 1
ATOM 719 O O . CYS A 1 96 ? -1.482 1.953 -3.728 1.00 97.81 96 CYS A O 1
ATOM 721 N N . VAL A 1 97 ? -1.611 2.560 -1.561 1.00 96.62 97 VAL A N 1
ATOM 722 C CA . VAL A 1 97 ? -1.588 4.014 -1.795 1.00 96.62 97 VAL A CA 1
ATOM 723 C C . VAL A 1 97 ? -0.309 4.442 -2.521 1.00 96.62 97 VAL A C 1
ATOM 725 O O . VAL A 1 97 ? -0.365 5.178 -3.496 1.00 96.62 97 VAL A O 1
ATOM 728 N N . ARG A 1 98 ? 0.855 3.922 -2.111 1.00 95.25 98 ARG A N 1
ATOM 729 C CA . ARG A 1 98 ? 2.148 4.240 -2.742 1.00 95.25 98 ARG A CA 1
ATOM 730 C C . ARG A 1 98 ? 2.228 3.825 -4.218 1.00 95.25 98 ARG A C 1
ATOM 732 O O . ARG A 1 98 ? 2.909 4.486 -4.994 1.00 95.25 98 ARG A O 1
ATOM 739 N N . TRP A 1 99 ? 1.598 2.715 -4.592 1.00 96.81 99 TRP A N 1
ATOM 740 C CA . TRP A 1 99 ? 1.685 2.145 -5.943 1.00 96.81 99 TRP A CA 1
ATOM 741 C C . TRP A 1 99 ? 0.521 2.546 -6.864 1.00 96.81 99 TRP A C 1
ATOM 743 O O . TRP A 1 99 ? 0.591 2.302 -8.069 1.00 96.81 99 TRP A O 1
ATOM 753 N N . LEU A 1 100 ? -0.536 3.145 -6.313 1.00 96.88 100 LEU A N 1
ATOM 754 C CA . LEU A 1 100 ? -1.708 3.636 -7.036 1.00 96.88 100 LEU A CA 1
ATOM 755 C C . LEU A 1 100 ? -1.835 5.145 -6.776 1.00 96.88 100 LEU A C 1
ATOM 757 O O . LEU A 1 100 ? -2.455 5.528 -5.784 1.00 96.88 100 LEU A O 1
ATOM 761 N N . PRO A 1 101 ? -1.233 6.001 -7.624 1.00 90.12 101 PRO A N 1
ATOM 762 C CA . PRO A 1 101 ? -1.074 7.435 -7.354 1.00 90.12 101 PRO A CA 1
ATOM 763 C C . PRO A 1 101 ? -2.395 8.204 -7.196 1.00 90.12 101 PRO A C 1
ATOM 765 O O . PRO A 1 101 ? -2.409 9.309 -6.660 1.00 90.12 101 PRO A O 1
ATOM 768 N N . GLU A 1 102 ? -3.504 7.642 -7.673 1.00 94.69 102 GLU A N 1
ATOM 769 C CA . GLU A 1 102 ? -4.848 8.186 -7.498 1.00 94.69 102 GLU A CA 1
ATOM 770 C C . GLU A 1 102 ? -5.393 8.054 -6.069 1.00 94.69 102 GLU A C 1
ATOM 772 O O . GLU A 1 102 ? -6.200 8.885 -5.652 1.00 94.69 102 GLU A O 1
ATOM 777 N N . LEU A 1 103 ? -4.950 7.0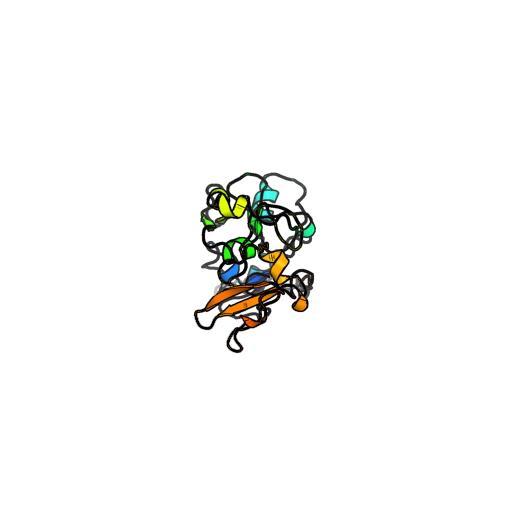50 -5.306 1.00 95.69 103 LEU A N 1
ATOM 778 C CA . LEU A 1 103 ? -5.334 6.899 -3.905 1.00 95.69 103 LEU A CA 1
ATOM 779 C C . LEU A 1 103 ? -4.641 7.971 -3.067 1.00 95.69 103 LEU A C 1
ATOM 781 O O . LEU A 1 103 ? -3.439 8.200 -3.197 1.00 95.69 103 LEU A O 1
ATOM 785 N N . LYS A 1 104 ? -5.386 8.590 -2.152 1.00 93.38 104 LYS A N 1
ATOM 786 C CA . LYS A 1 104 ? -4.857 9.651 -1.289 1.00 93.38 104 LYS A CA 1
ATOM 787 C C . LYS A 1 104 ? -5.159 9.379 0.170 1.00 93.38 104 LYS A C 1
ATOM 789 O O . LYS A 1 104 ? -6.216 8.852 0.512 1.00 93.38 104 LYS A O 1
ATOM 794 N N . GLN A 1 105 ? -4.218 9.774 1.019 1.00 93.62 105 GLN A N 1
ATOM 795 C CA . GLN A 1 105 ? -4.500 9.989 2.430 1.00 93.62 105 GLN A CA 1
ATOM 796 C C . GLN A 1 105 ? -5.105 11.384 2.590 1.00 93.62 105 GLN A C 1
ATOM 798 O O . GLN A 1 105 ? -4.578 12.348 2.035 1.00 93.62 105 GLN A O 1
ATOM 803 N N . VAL A 1 106 ? -6.195 11.480 3.337 1.00 92.81 106 VAL A N 1
ATOM 804 C CA . VAL A 1 106 ? -6.898 12.724 3.658 1.00 92.81 106 VAL A CA 1
ATOM 805 C C . VAL A 1 106 ? -7.075 12.828 5.177 1.00 92.81 106 VAL A C 1
ATOM 807 O O . VAL A 1 106 ? -7.061 11.794 5.854 1.00 92.81 106 VAL A O 1
ATOM 810 N N . PRO A 1 107 ? -7.205 14.039 5.747 1.00 91.25 107 PRO A N 1
ATOM 811 C CA . PRO A 1 107 ? -7.493 14.198 7.171 1.00 91.25 107 PRO A CA 1
ATOM 812 C C . PRO A 1 107 ? -8.759 13.436 7.580 1.00 91.25 107 PRO A C 1
ATOM 814 O O . PRO A 1 107 ? -9.725 13.373 6.822 1.00 91.25 107 PRO A O 1
ATOM 817 N N . SER A 1 108 ? -8.750 12.842 8.771 1.00 89.12 108 SER A N 1
ATOM 818 C CA . SER A 1 108 ? -9.933 12.189 9.332 1.00 89.12 108 SER A CA 1
ATOM 819 C C . SER A 1 108 ? -10.895 13.220 9.920 1.00 89.12 108 SER A C 1
ATOM 821 O O . SER A 1 108 ? -10.497 14.045 10.742 1.00 89.12 108 SER A O 1
ATOM 823 N N . GLU A 1 109 ? -12.174 13.128 9.562 1.00 88.62 109 GLU A N 1
ATOM 824 C CA . GLU A 1 109 ? -13.236 13.980 10.120 1.00 88.62 109 GLU A CA 1
ATOM 825 C C . GLU A 1 109 ? -13.601 13.586 11.565 1.00 88.62 109 GLU A C 1
ATOM 827 O O . GLU A 1 109 ? -14.074 14.411 12.340 1.00 88.62 109 GLU A O 1
ATOM 832 N N . VAL A 1 110 ? -13.332 12.334 11.957 1.00 86.00 110 VAL A N 1
ATOM 833 C CA . VAL A 1 110 ? -13.699 11.776 13.275 1.00 86.00 110 VAL A CA 1
ATOM 834 C C . VAL A 1 110 ? -12.559 11.907 14.297 1.00 86.00 110 VAL A C 1
ATOM 836 O O . VAL A 1 110 ? -12.764 11.802 15.509 1.00 86.00 110 VAL A O 1
ATOM 839 N N . GLN A 1 111 ? -11.323 12.115 13.835 1.00 82.88 111 GLN A N 1
ATOM 840 C CA . GLN A 1 111 ? -10.153 12.220 14.703 1.00 82.88 111 GLN A CA 1
ATOM 841 C C . GLN A 1 111 ? -9.095 13.147 14.097 1.00 82.88 111 GLN A C 1
ATOM 843 O O . GLN A 1 111 ? -8.304 12.732 13.252 1.00 82.88 111 GLN A O 1
ATOM 848 N N . ALA A 1 112 ? -9.045 14.380 14.607 1.00 79.00 112 ALA A N 1
ATOM 849 C CA . ALA A 1 112 ? -8.272 15.500 14.058 1.00 79.00 112 ALA A CA 1
ATOM 850 C C . ALA A 1 112 ? -6.772 15.229 13.827 1.00 79.00 112 ALA A C 1
ATOM 852 O O . ALA A 1 112 ? -6.176 15.798 12.920 1.00 79.00 112 ALA A O 1
ATOM 853 N N . THR A 1 113 ? -6.150 14.362 14.630 1.00 80.06 113 THR A N 1
ATOM 854 C CA . THR A 1 113 ? -4.716 14.028 14.536 1.00 80.06 113 THR A CA 1
ATOM 855 C C . THR A 1 113 ? -4.421 12.799 13.676 1.00 80.06 113 THR A C 1
ATOM 857 O O . THR A 1 113 ? -3.286 12.332 13.646 1.00 80.06 113 THR A O 1
ATOM 860 N N . SER A 1 114 ? -5.429 12.246 12.999 1.00 86.81 114 SER A N 1
ATOM 861 C CA . SER A 1 114 ? -5.298 11.047 12.168 1.00 86.81 114 SER A CA 1
ATOM 862 C C . SER A 1 114 ? -5.663 11.323 10.714 1.00 86.81 114 SER A C 1
ATOM 864 O O . SER A 1 114 ? -6.332 12.303 10.385 1.00 86.81 114 SER A O 1
ATOM 866 N N . SER A 1 115 ? -5.252 10.411 9.840 1.00 91.81 115 SER A N 1
ATOM 867 C CA . SER A 1 115 ? -5.628 10.413 8.430 1.00 91.81 115 SER A CA 1
ATOM 868 C C . SER A 1 115 ? -6.310 9.105 8.047 1.00 91.81 115 SER A C 1
ATOM 870 O O . SER A 1 115 ? -6.067 8.052 8.645 1.00 91.81 115 SER A O 1
ATOM 872 N N . VAL A 1 116 ? -7.144 9.174 7.016 1.00 95.12 116 VAL A N 1
ATOM 873 C CA . VAL A 1 116 ? -7.795 8.024 6.383 1.00 95.12 116 VAL A CA 1
ATOM 874 C C . VAL A 1 116 ? -7.444 7.979 4.901 1.00 95.12 116 VAL A C 1
ATOM 876 O O . VAL A 1 116 ? -7.011 8.971 4.320 1.00 95.12 116 VAL A O 1
ATOM 879 N N . VAL A 1 117 ? -7.607 6.822 4.269 1.00 96.69 117 VAL A N 1
ATOM 880 C CA . VAL A 1 117 ? -7.460 6.676 2.817 1.00 96.69 117 VAL A CA 1
ATOM 881 C C . VAL A 1 117 ? -8.807 6.892 2.138 1.00 96.69 117 VAL A C 1
ATOM 883 O O . VAL A 1 117 ? -9.791 6.239 2.482 1.00 96.69 117 VAL A O 1
ATOM 886 N N . ASP A 1 118 ? -8.848 7.755 1.129 1.00 96.69 118 ASP A N 1
ATOM 887 C CA . ASP A 1 118 ? -10.003 7.864 0.242 1.00 96.69 118 ASP A CA 1
ATOM 888 C C . ASP A 1 118 ? -9.895 6.803 -0.867 1.00 96.69 118 ASP A C 1
ATOM 890 O O . ASP A 1 118 ? -9.176 6.965 -1.858 1.00 96.69 118 ASP A O 1
ATOM 894 N N . ALA A 1 119 ? -10.557 5.662 -0.651 1.00 96.06 119 ALA A N 1
ATOM 895 C CA . ALA A 1 119 ? -10.554 4.536 -1.583 1.00 96.06 119 ALA A CA 1
ATOM 896 C C . ALA A 1 119 ? -11.486 4.748 -2.791 1.00 96.06 119 ALA A C 1
ATOM 898 O O . ALA A 1 119 ? -11.369 4.021 -3.786 1.00 96.06 119 ALA A O 1
ATOM 899 N N . ASP A 1 120 ? -12.378 5.740 -2.740 1.00 95.50 120 ASP A N 1
ATOM 900 C CA . ASP A 1 120 ? -13.319 6.026 -3.824 1.00 95.50 120 ASP A CA 1
ATOM 901 C C . ASP A 1 120 ? -12.625 6.678 -5.020 1.00 95.50 120 ASP A C 1
ATOM 903 O O . ASP A 1 120 ? -13.040 6.459 -6.161 1.00 95.50 120 ASP A O 1
ATOM 907 N N . LEU A 1 121 ? -11.489 7.345 -4.779 1.00 96.75 121 LEU A N 1
ATOM 908 C CA . LEU A 1 121 ? -10.599 7.893 -5.809 1.00 96.75 121 LEU A CA 1
ATOM 909 C C . LEU A 1 121 ? -9.975 6.828 -6.727 1.00 96.75 121 LEU A C 1
ATOM 911 O O . LEU A 1 121 ? -9.393 7.164 -7.759 1.00 96.75 121 LEU A O 1
ATOM 915 N N . LEU A 1 122 ? -10.088 5.541 -6.386 1.00 97.31 122 LEU A N 1
ATOM 916 C CA . LEU A 1 122 ? -9.575 4.464 -7.222 1.00 97.31 122 LEU A CA 1
ATOM 917 C C . LEU A 1 122 ? -10.319 4.404 -8.565 1.00 97.31 122 LEU A C 1
ATOM 919 O O . LEU A 1 122 ? -11.527 4.150 -8.621 1.00 97.31 122 LEU A O 1
ATOM 923 N N . PHE A 1 123 ? -9.574 4.544 -9.662 1.00 96.62 123 PHE A N 1
ATOM 924 C CA . PHE A 1 123 ? -10.145 4.538 -11.006 1.00 96.62 123 PHE A CA 1
ATOM 925 C C . PHE A 1 123 ? -10.878 3.232 -11.340 1.00 96.62 123 PHE A C 1
ATOM 927 O O . PHE A 1 123 ? -10.414 2.131 -11.032 1.00 96.62 123 PHE A O 1
ATOM 934 N N . GLY A 1 124 ? -11.998 3.337 -12.066 1.00 96.50 124 GLY A N 1
ATOM 935 C CA . GLY A 1 124 ? -12.783 2.176 -12.510 1.00 96.50 124 GLY A CA 1
ATOM 936 C C . GLY A 1 124 ? -11.971 1.168 -13.333 1.00 96.50 124 GLY A C 1
ATOM 937 O O . GLY A 1 124 ? -12.133 -0.042 -13.176 1.00 96.50 124 GLY A O 1
ATOM 938 N N . THR A 1 125 ? -11.016 1.651 -14.133 1.00 95.94 125 THR A N 1
ATOM 939 C CA . THR A 1 125 ? -10.080 0.800 -14.882 1.00 95.94 125 THR A CA 1
ATOM 940 C C . THR A 1 125 ? -9.288 -0.112 -13.946 1.00 95.94 125 THR A C 1
ATOM 942 O O . THR A 1 125 ? -9.263 -1.323 -14.151 1.00 95.94 125 THR A O 1
ATOM 945 N N . ARG A 1 126 ? -8.749 0.421 -12.845 1.00 97.19 126 ARG A N 1
ATOM 946 C CA . ARG A 1 126 ? -8.015 -0.3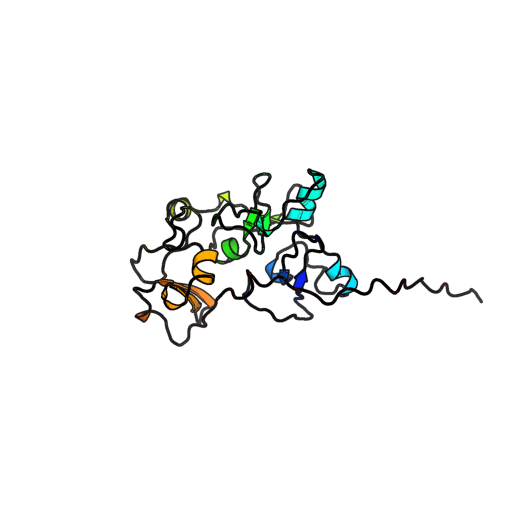33 -11.813 1.00 97.19 126 ARG A CA 1
ATOM 947 C C . ARG A 1 126 ? -8.907 -1.326 -11.081 1.00 97.19 126 ARG A C 1
ATOM 949 O O . ARG A 1 126 ? -8.473 -2.445 -10.808 1.00 97.19 126 ARG A O 1
ATOM 956 N N . LYS A 1 127 ? -10.157 -0.930 -10.801 1.00 96.81 127 LYS A N 1
ATOM 957 C CA . LYS A 1 127 ? -11.181 -1.785 -10.177 1.00 96.81 127 LYS A CA 1
ATOM 958 C C . LYS A 1 127 ? -11.476 -3.024 -11.033 1.00 96.81 127 LYS A C 1
ATOM 960 O O . LYS A 1 127 ? -11.654 -4.121 -10.507 1.00 96.81 127 LYS A O 1
ATOM 965 N N . SER A 1 128 ? -11.479 -2.856 -12.357 1.00 97.19 128 SER A N 1
ATOM 966 C CA . SER A 1 128 ? -11.808 -3.922 -13.308 1.00 97.19 128 SER A CA 1
ATOM 967 C C . SER A 1 128 ? -10.685 -4.940 -13.537 1.00 97.19 128 SER A C 1
ATOM 969 O O . SER A 1 128 ? -10.966 -6.082 -13.897 1.00 97.19 128 SER A O 1
ATOM 971 N N . LEU A 1 129 ? -9.421 -4.570 -13.320 1.00 98.06 129 LEU A N 1
ATOM 972 C CA . LEU A 1 129 ? -8.273 -5.447 -13.561 1.00 98.06 129 LEU A CA 1
ATOM 973 C C . LEU A 1 129 ? -8.274 -6.665 -12.620 1.00 98.06 129 LEU A C 1
ATOM 975 O O . LEU A 1 129 ? -8.718 -6.585 -11.476 1.00 98.06 129 LEU A O 1
ATOM 979 N N . LYS A 1 130 ? -7.769 -7.802 -13.115 1.00 98.38 130 LYS A N 1
ATOM 980 C CA . LYS A 1 130 ? -7.631 -9.062 -12.366 1.00 98.38 130 LYS A CA 1
ATOM 981 C C . LYS A 1 130 ? -6.155 -9.330 -12.090 1.00 98.38 130 LYS A C 1
ATOM 983 O O . LYS A 1 130 ? -5.365 -9.417 -13.028 1.00 98.38 130 LYS A O 1
ATOM 988 N N . CYS A 1 131 ? -5.792 -9.500 -10.822 1.00 98.56 131 CYS A N 1
ATOM 989 C CA . CYS A 1 131 ? -4.420 -9.792 -10.435 1.00 98.56 131 CYS A CA 1
ATOM 990 C C . CYS A 1 131 ? -3.969 -11.147 -11.004 1.00 98.56 131 CYS A C 1
ATOM 992 O O . CYS A 1 131 ? -4.637 -12.166 -10.828 1.00 98.56 131 CYS A O 1
ATOM 994 N N . HIS A 1 132 ? -2.807 -11.176 -11.651 1.00 98.00 132 HIS A N 1
ATOM 995 C CA . HIS A 1 132 ? -2.237 -12.385 -12.237 1.00 98.00 132 HIS A CA 1
ATOM 996 C C . HIS A 1 132 ? -1.738 -13.390 -11.183 1.00 98.00 132 HIS A C 1
ATOM 998 O O . HIS A 1 132 ? -1.606 -14.566 -11.492 1.00 98.00 132 HIS A O 1
ATOM 1004 N N . ILE A 1 133 ? -1.509 -12.942 -9.943 1.00 97.75 133 ILE A N 1
ATOM 1005 C CA . ILE A 1 133 ? -1.024 -13.781 -8.838 1.00 97.75 133 ILE A CA 1
ATOM 1006 C C . ILE A 1 133 ? -2.183 -14.390 -8.046 1.00 97.75 133 ILE A C 1
ATOM 1008 O O . ILE A 1 133 ? -2.272 -15.603 -7.932 1.00 97.75 133 ILE A O 1
ATOM 1012 N N . CYS A 1 134 ? -3.081 -13.567 -7.491 1.00 97.38 134 CYS A N 1
ATOM 1013 C CA . CYS A 1 134 ? -4.154 -14.059 -6.615 1.00 97.38 134 CYS A CA 1
ATOM 1014 C C . CYS A 1 134 ? -5.514 -14.203 -7.310 1.00 97.38 134 CYS A C 1
ATOM 1016 O O . CYS A 1 134 ? -6.487 -14.595 -6.672 1.00 97.38 134 CYS A O 1
ATOM 1018 N N . HIS A 1 135 ? -5.613 -13.829 -8.589 1.00 97.62 135 HIS A N 1
ATOM 1019 C CA . HIS A 1 135 ? -6.823 -13.931 -9.412 1.00 97.62 135 HIS A CA 1
ATOM 1020 C C . HIS A 1 135 ? -8.051 -13.152 -8.912 1.00 97.62 135 HIS A C 1
ATOM 1022 O O . HIS A 1 135 ? -9.123 -13.256 -9.510 1.00 97.62 135 HIS A O 1
ATOM 1028 N N . LYS A 1 136 ? -7.906 -12.314 -7.883 1.00 97.94 136 LYS A N 1
ATOM 1029 C CA . LYS A 1 136 ? -8.941 -11.375 -7.439 1.00 97.94 136 LYS A CA 1
ATOM 1030 C C . LYS A 1 136 ? -8.889 -10.092 -8.273 1.00 97.94 136 LYS A C 1
ATOM 1032 O O . LYS A 1 136 ? -7.842 -9.738 -8.819 1.00 97.94 136 LYS A O 1
ATOM 1037 N N . ARG A 1 137 ? -10.037 -9.425 -8.395 1.00 97.75 137 ARG A N 1
ATOM 1038 C CA . ARG A 1 137 ? -10.150 -8.096 -9.011 1.00 97.75 137 ARG A CA 1
ATOM 1039 C C . ARG A 1 137 ? -10.007 -6.997 -7.961 1.00 97.75 137 ARG A C 1
ATOM 1041 O O . ARG A 1 137 ? -10.092 -7.288 -6.766 1.00 97.75 137 ARG A O 1
ATOM 1048 N N . ASN A 1 138 ? -9.922 -5.765 -8.456 1.00 97.31 138 ASN A N 1
ATOM 1049 C CA . ASN A 1 138 ? -9.744 -4.504 -7.740 1.00 97.31 138 ASN A CA 1
ATOM 1050 C C . ASN A 1 138 ? -8.283 -4.043 -7.650 1.00 97.31 138 ASN A C 1
ATOM 1052 O O . ASN A 1 138 ? -7.377 -4.858 -7.701 1.00 97.31 138 ASN A O 1
ATOM 1056 N N . GLY A 1 139 ? -8.040 -2.734 -7.547 1.00 96.19 139 GLY A N 1
ATOM 1057 C CA . GLY A 1 139 ? -6.763 -2.199 -7.053 1.00 96.19 139 GLY A CA 1
ATOM 1058 C C . GLY A 1 139 ? -5.470 -2.667 -7.735 1.00 96.19 139 GLY A C 1
ATOM 1059 O O . GLY A 1 139 ? -4.435 -2.731 -7.070 1.00 96.19 139 GLY A O 1
ATOM 1060 N N . CYS A 1 140 ? -5.504 -3.060 -9.010 1.00 98.25 140 CYS A N 1
ATOM 1061 C CA . CYS A 1 140 ? -4.313 -3.565 -9.692 1.00 98.25 140 CYS A CA 1
ATOM 1062 C C . CYS A 1 140 ? -3.590 -2.465 -10.476 1.00 98.25 140 CYS A C 1
ATOM 1064 O O . CYS A 1 140 ? -4.215 -1.607 -11.097 1.00 98.25 140 CYS A O 1
ATOM 1066 N N . LEU A 1 141 ? -2.266 -2.572 -10.536 1.00 97.12 141 LEU A N 1
ATOM 1067 C CA . LEU A 1 141 ? -1.420 -1.890 -11.510 1.00 97.12 141 LEU A CA 1
ATOM 1068 C C . LEU A 1 141 ? -1.068 -2.843 -12.658 1.00 97.12 141 LEU A C 1
ATOM 1070 O O . LEU A 1 141 ? -1.122 -4.061 -12.497 1.00 97.12 141 LEU A O 1
ATOM 1074 N N . GLN A 1 142 ? -0.710 -2.300 -13.815 1.00 97.38 142 GLN A N 1
ATOM 1075 C CA . GLN A 1 142 ? -0.307 -3.096 -14.975 1.00 97.38 142 GLN A CA 1
ATOM 1076 C C . GLN A 1 142 ? 1.212 -3.176 -15.090 1.00 97.38 142 GLN A C 1
ATOM 1078 O O . GLN A 1 142 ? 1.932 -2.319 -14.580 1.00 97.38 142 GLN A O 1
ATOM 1083 N N . CYS A 1 143 ? 1.676 -4.219 -15.774 1.00 97.88 143 CYS A N 1
ATOM 1084 C CA . CYS A 1 143 ? 3.055 -4.331 -16.224 1.00 97.88 143 CYS A CA 1
ATOM 1085 C C . CYS A 1 143 ? 3.471 -3.066 -16.996 1.00 97.88 143 CYS A C 1
ATOM 1087 O O . CYS A 1 143 ? 2.722 -2.581 -17.841 1.00 97.88 143 CYS A O 1
ATOM 1089 N N . MET A 1 144 ? 4.671 -2.559 -16.721 1.00 96.31 144 MET A N 1
ATOM 1090 C CA . MET A 1 144 ? 5.197 -1.321 -17.305 1.00 96.31 144 MET A CA 1
ATOM 1091 C C . MET A 1 144 ? 5.534 -1.452 -18.800 1.00 96.31 144 MET A C 1
ATOM 1093 O O . MET A 1 144 ? 5.576 -0.449 -19.511 1.00 96.31 144 MET A O 1
ATOM 1097 N N . SER A 1 145 ? 5.758 -2.679 -19.283 1.00 96.44 145 SER A N 1
ATOM 1098 C CA . SER A 1 145 ? 5.991 -2.941 -20.706 1.00 96.44 145 SER A CA 1
ATOM 1099 C C . SER A 1 145 ? 4.806 -2.499 -21.570 1.00 96.44 145 SER A C 1
ATOM 1101 O O . SER A 1 145 ? 3.637 -2.712 -21.226 1.00 96.44 145 SER A O 1
ATOM 1103 N N . LYS A 1 146 ? 5.108 -1.872 -22.712 1.00 93.19 146 LYS A N 1
ATOM 11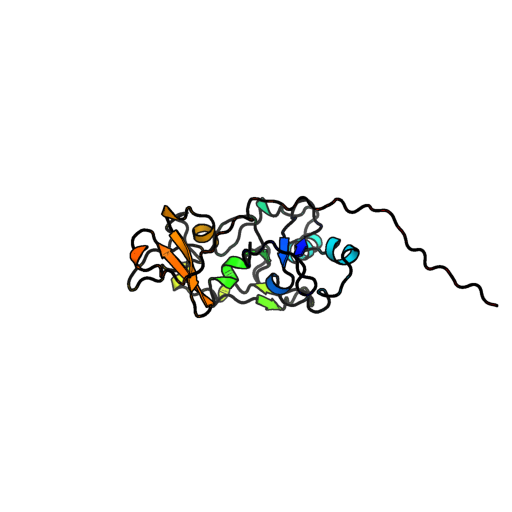04 C CA . LYS A 1 146 ? 4.104 -1.281 -23.607 1.00 93.19 146 LYS A CA 1
ATOM 1105 C C . LYS A 1 146 ? 3.130 -2.354 -24.098 1.00 93.19 146 LYS A C 1
ATOM 1107 O O . LYS A 1 146 ? 3.538 -3.413 -24.552 1.00 93.19 146 LYS A O 1
ATOM 1112 N N . ARG A 1 147 ? 1.829 -2.037 -24.077 1.00 92.75 147 ARG A N 1
ATOM 1113 C CA . ARG A 1 147 ? 0.720 -2.912 -24.524 1.00 92.75 147 ARG A CA 1
ATOM 1114 C C . ARG A 1 147 ? 0.511 -4.190 -23.694 1.00 92.75 147 ARG A C 1
ATOM 1116 O O . ARG A 1 147 ? -0.395 -4.957 -24.008 1.00 92.75 147 ARG A O 1
ATOM 1123 N N . CYS A 1 148 ? 1.269 -4.411 -22.617 1.00 97.56 148 CYS A N 1
ATOM 1124 C CA . CYS A 1 148 ? 1.033 -5.544 -21.729 1.00 97.56 148 CYS A CA 1
ATOM 1125 C C . CYS A 1 148 ? -0.228 -5.329 -20.871 1.00 97.56 148 CYS A C 1
ATOM 1127 O O . CYS A 1 148 ? -0.410 -4.298 -20.223 1.00 97.56 148 CYS A O 1
ATOM 1129 N N . THR A 1 149 ? -1.099 -6.336 -20.826 1.00 96.56 149 THR A N 1
ATOM 1130 C CA . THR A 1 149 ? -2.351 -6.304 -20.051 1.00 96.56 149 THR A CA 1
ATOM 1131 C C . THR A 1 149 ? -2.265 -7.061 -18.725 1.00 96.56 149 THR A C 1
ATOM 1133 O O . THR A 1 149 ? -3.202 -6.995 -17.927 1.00 96.56 149 THR A O 1
ATOM 1136 N N . LYS A 1 150 ? -1.148 -7.755 -18.445 1.00 98.19 150 LYS A N 1
ATOM 1137 C CA . LYS A 1 150 ? -0.931 -8.420 -17.151 1.00 98.19 150 LYS A CA 1
ATOM 1138 C C . LYS A 1 150 ? -0.959 -7.380 -16.032 1.00 98.19 150 LYS A C 1
ATOM 1140 O O . LYS A 1 150 ? -0.273 -6.359 -16.100 1.00 98.19 150 LYS A O 1
ATOM 1145 N N . ALA A 1 151 ? -1.748 -7.669 -15.004 1.00 98.31 151 ALA A N 1
ATOM 1146 C CA . ALA A 1 151 ? -1.990 -6.773 -13.888 1.00 98.31 151 ALA A CA 1
ATOM 1147 C C . ALA A 1 151 ? -1.728 -7.461 -12.548 1.00 98.31 151 ALA A C 1
ATOM 1149 O O . ALA A 1 151 ? -1.865 -8.677 -12.413 1.00 98.31 151 ALA A O 1
ATOM 1150 N N . PHE A 1 152 ? -1.359 -6.679 -11.543 1.00 98.56 152 PHE A N 1
ATOM 1151 C CA . PHE A 1 152 ? -0.938 -7.160 -10.237 1.00 98.56 152 PHE A CA 1
ATOM 1152 C C . PHE A 1 152 ? -1.437 -6.215 -9.152 1.00 98.56 152 PHE A C 1
ATOM 1154 O O . PHE A 1 152 ? -1.379 -5.000 -9.322 1.00 98.56 152 PHE A O 1
ATOM 1161 N N . HIS A 1 153 ? -1.860 -6.741 -8.006 1.00 98.62 153 HIS A N 1
ATOM 1162 C CA . HIS A 1 153 ? -1.851 -5.916 -6.803 1.00 98.62 153 HIS A CA 1
ATOM 1163 C C . HIS A 1 153 ? -0.401 -5.628 -6.409 1.00 98.62 153 HIS A C 1
ATOM 1165 O O . HIS A 1 153 ? 0.445 -6.518 -6.523 1.00 98.62 153 HIS A O 1
ATOM 1171 N N . ALA A 1 154 ? -0.136 -4.438 -5.870 1.00 97.38 154 ALA A N 1
ATOM 1172 C CA . ALA A 1 154 ? 1.198 -4.057 -5.405 1.00 97.38 154 ALA A CA 1
ATOM 1173 C C . ALA A 1 154 ? 1.778 -5.086 -4.423 1.00 97.38 154 ALA A C 1
ATOM 1175 O O . ALA A 1 154 ? 2.841 -5.647 -4.669 1.00 97.38 154 ALA A O 1
ATOM 1176 N N . VAL A 1 155 ? 1.020 -5.417 -3.369 1.00 97.06 155 VAL A N 1
ATOM 1177 C CA . VAL A 1 155 ? 1.407 -6.422 -2.361 1.00 97.06 155 VAL A CA 1
ATOM 1178 C C . VAL A 1 155 ? 1.702 -7.778 -3.004 1.00 97.06 155 VAL A C 1
ATOM 1180 O O . VAL A 1 155 ? 2.709 -8.403 -2.688 1.00 97.06 155 VAL A O 1
ATOM 1183 N N . CYS A 1 156 ? 0.854 -8.235 -3.932 1.00 97.88 156 CYS A N 1
ATOM 1184 C CA . CYS A 1 156 ? 1.063 -9.515 -4.605 1.00 97.88 156 CYS A CA 1
ATOM 1185 C C . CYS A 1 156 ? 2.348 -9.520 -5.442 1.00 97.88 156 CYS A C 1
ATOM 1187 O O . CYS A 1 156 ? 3.061 -10.515 -5.426 1.00 97.88 156 CYS A O 1
ATOM 1189 N N . ALA A 1 157 ? 2.656 -8.432 -6.155 1.00 97.75 157 ALA A N 1
ATOM 1190 C CA . ALA A 1 157 ? 3.875 -8.340 -6.957 1.00 97.75 157 ALA A CA 1
ATOM 1191 C C . ALA A 1 157 ? 5.143 -8.290 -6.088 1.00 97.75 157 ALA A C 1
ATOM 1193 O O . ALA A 1 157 ? 6.124 -8.982 -6.361 1.00 97.75 157 ALA A O 1
ATOM 1194 N N . LEU A 1 158 ? 5.097 -7.514 -5.006 1.00 96.75 158 LEU A N 1
ATOM 1195 C CA . LEU A 1 158 ? 6.205 -7.347 -4.066 1.00 96.75 158 LEU A CA 1
ATOM 1196 C C . LEU A 1 158 ? 6.536 -8.616 -3.276 1.00 96.75 158 LEU A C 1
ATOM 1198 O O . LEU A 1 158 ? 7.689 -8.802 -2.896 1.00 96.75 158 LEU A O 1
ATOM 1202 N N . ARG A 1 159 ? 5.534 -9.465 -3.028 1.00 95.19 159 ARG A N 1
ATOM 1203 C CA . ARG A 1 159 ? 5.684 -10.740 -2.312 1.00 95.19 159 ARG A CA 1
ATOM 1204 C C . ARG A 1 159 ? 5.897 -11.947 -3.224 1.00 95.19 159 ARG A C 1
ATOM 1206 O O . ARG A 1 159 ? 6.264 -13.014 -2.747 1.00 95.19 159 ARG A O 1
ATOM 1213 N N . ALA A 1 160 ? 5.608 -11.828 -4.515 1.00 95.44 160 ALA A N 1
ATOM 1214 C CA . ALA A 1 160 ? 5.823 -12.918 -5.456 1.00 95.44 160 ALA A CA 1
ATOM 1215 C C . ALA A 1 160 ? 7.321 -13.125 -5.720 1.00 95.44 160 ALA A C 1
ATOM 1217 O O . ALA A 1 160 ? 8.113 -12.181 -5.657 1.00 95.44 160 ALA A O 1
ATOM 1218 N N . LEU A 1 161 ? 7.685 -14.359 -6.079 1.00 93.25 161 LEU A N 1
ATOM 1219 C CA . LEU A 1 161 ? 9.040 -14.708 -6.504 1.00 93.25 161 LEU A CA 1
ATOM 1220 C C . LEU A 1 161 ? 9.502 -13.800 -7.652 1.00 93.25 161 LEU A C 1
ATOM 1222 O O . LEU A 1 161 ? 8.715 -13.467 -8.544 1.00 93.25 161 LEU A O 1
ATOM 1226 N N . GLU A 1 162 ? 10.789 -13.444 -7.660 1.00 89.56 162 GLU A N 1
ATOM 1227 C CA . GLU A 1 162 ? 11.389 -12.642 -8.738 1.00 89.56 162 GLU A CA 1
ATOM 1228 C C . GLU A 1 162 ? 11.234 -13.301 -10.110 1.00 89.56 162 GLU A C 1
ATOM 1230 O O . GLU A 1 162 ? 11.076 -12.598 -11.097 1.00 89.56 162 GLU A O 1
ATOM 1235 N N . SER A 1 163 ? 11.141 -14.632 -10.170 1.00 93.19 163 SER A N 1
ATOM 1236 C CA . SER A 1 163 ? 10.878 -15.382 -11.404 1.00 93.19 163 SER A CA 1
ATOM 1237 C C . SER A 1 163 ? 9.473 -15.182 -11.992 1.00 93.19 163 SER A C 1
ATOM 1239 O O . SER A 1 163 ? 9.227 -15.585 -13.126 1.00 93.19 163 SER A O 1
ATOM 1241 N N . LYS A 1 164 ? 8.532 -14.584 -11.248 1.00 95.56 164 LYS A N 1
ATOM 1242 C CA . LYS A 1 164 ? 7.150 -14.327 -11.702 1.00 95.56 164 LYS A CA 1
ATOM 1243 C C . LYS A 1 164 ? 6.903 -12.868 -12.055 1.00 95.56 164 LYS A C 1
ATOM 1245 O O . LYS A 1 164 ? 6.148 -12.562 -12.979 1.00 95.56 164 LYS A O 1
ATOM 1250 N N . VAL A 1 165 ? 7.494 -11.966 -11.283 1.00 97.38 165 VAL A N 1
ATOM 1251 C CA . VAL A 1 165 ? 7.315 -10.528 -11.448 1.00 97.38 165 VAL A CA 1
ATOM 1252 C C . VAL A 1 165 ? 8.489 -9.792 -10.824 1.00 97.38 165 VAL A C 1
ATOM 1254 O O . VAL A 1 165 ? 8.847 -10.006 -9.662 1.00 97.38 165 VAL A O 1
ATOM 1257 N N . TYR A 1 166 ? 9.056 -8.891 -11.609 1.00 97.75 166 TYR A N 1
ATOM 1258 C CA . TYR A 1 166 ? 10.046 -7.935 -11.170 1.00 97.75 166 TYR A CA 1
ATOM 1259 C C . TYR A 1 166 ? 9.334 -6.710 -10.598 1.00 97.75 166 TYR A C 1
ATOM 1261 O O . TYR A 1 166 ? 8.417 -6.158 -11.214 1.00 97.75 166 TYR A O 1
ATOM 1269 N N . THR A 1 167 ? 9.776 -6.272 -9.427 1.00 97.62 167 THR A N 1
ATOM 1270 C CA . THR A 1 167 ? 9.349 -5.028 -8.788 1.00 97.62 167 THR A CA 1
ATOM 1271 C C . THR A 1 167 ? 10.585 -4.220 -8.439 1.00 97.62 167 THR A C 1
ATOM 1273 O O . THR A 1 167 ? 11.568 -4.777 -7.964 1.00 97.62 167 THR A O 1
ATOM 1276 N N . GLY A 1 168 ? 10.559 -2.911 -8.669 1.00 96.06 168 GLY A N 1
ATOM 1277 C CA . GLY A 1 168 ? 11.733 -2.082 -8.420 1.00 96.06 168 GLY A CA 1
ATOM 1278 C C . GLY A 1 168 ? 11.479 -0.594 -8.580 1.00 96.06 168 GLY A C 1
ATOM 1279 O O . GLY A 1 168 ? 10.334 -0.147 -8.648 1.00 96.06 168 GLY A O 1
ATOM 1280 N N . VAL A 1 169 ? 12.563 0.170 -8.647 1.00 95.75 169 VAL A N 1
ATOM 1281 C CA . VAL A 1 169 ? 12.552 1.614 -8.891 1.00 95.75 169 VAL A CA 1
ATOM 1282 C C . VAL A 1 169 ? 13.453 1.930 -10.070 1.00 95.75 169 VAL A C 1
ATOM 1284 O O . VAL A 1 169 ? 14.567 1.417 -10.167 1.00 95.75 169 VAL A O 1
ATOM 1287 N N . THR A 1 170 ? 12.957 2.776 -10.959 1.00 95.50 170 THR A N 1
ATOM 1288 C CA . THR A 1 170 ? 13.722 3.334 -12.076 1.00 95.50 170 THR A CA 1
ATOM 1289 C C . THR A 1 170 ? 14.685 4.434 -11.611 1.00 95.50 170 THR A C 1
ATOM 1291 O O . THR A 1 170 ? 14.548 4.963 -10.510 1.00 95.50 170 THR A O 1
ATOM 1294 N N . GLU A 1 171 ? 15.615 4.843 -12.476 1.00 93.00 171 GLU A N 1
ATOM 1295 C CA . GLU A 1 171 ? 16.517 5.991 -12.247 1.00 93.00 171 GLU A CA 1
ATOM 1296 C C . GLU A 1 171 ? 15.757 7.294 -11.932 1.00 93.00 171 GLU A C 1
ATOM 1298 O O . GLU A 1 171 ? 16.197 8.095 -11.116 1.00 93.00 171 GLU A O 1
ATOM 1303 N N . ALA A 1 172 ? 14.574 7.478 -12.532 1.00 94.44 172 ALA A N 1
ATOM 1304 C CA . ALA A 1 172 ? 13.697 8.629 -12.307 1.00 94.44 172 ALA A CA 1
ATOM 1305 C C . ALA A 1 172 ? 12.840 8.503 -11.031 1.00 94.44 172 ALA A C 1
ATOM 1307 O O . ALA A 1 172 ? 11.845 9.204 -10.873 1.00 94.44 172 ALA A O 1
ATOM 1308 N N . ASN A 1 173 ? 13.176 7.570 -10.136 1.00 91.94 173 ASN A N 1
ATOM 1309 C CA . ASN A 1 173 ? 12.445 7.279 -8.902 1.00 91.94 173 ASN A CA 1
ATOM 1310 C C . ASN A 1 173 ? 10.980 6.819 -9.101 1.00 91.94 173 ASN A C 1
ATOM 1312 O O . ASN A 1 173 ? 10.183 6.813 -8.163 1.00 91.94 173 ASN A O 1
ATOM 1316 N N . HIS A 1 174 ? 10.607 6.392 -10.311 1.00 93.19 174 HIS A N 1
ATOM 1317 C CA . HIS A 1 174 ? 9.305 5.769 -10.565 1.00 93.19 174 HIS A CA 1
ATOM 1318 C C . HIS A 1 174 ? 9.311 4.292 -10.179 1.00 93.19 174 HIS A C 1
ATOM 1320 O O . HIS A 1 174 ? 10.288 3.585 -10.433 1.00 93.19 174 HIS A O 1
ATOM 1326 N N . LEU A 1 175 ? 8.202 3.816 -9.615 1.00 95.50 175 LEU A N 1
ATOM 1327 C CA . LEU A 1 175 ? 8.008 2.405 -9.292 1.00 95.50 175 LEU A CA 1
ATOM 1328 C C . LEU A 1 175 ? 7.800 1.593 -10.574 1.00 95.50 175 LEU A C 1
ATOM 1330 O O . LEU A 1 175 ? 6.992 1.956 -11.428 1.00 95.50 175 LEU A O 1
ATOM 1334 N N . ALA A 1 176 ? 8.510 0.478 -10.684 1.00 96.19 176 ALA A N 1
ATOM 1335 C CA . ALA A 1 176 ? 8.441 -0.445 -11.804 1.00 96.19 176 ALA A CA 1
ATOM 1336 C C . ALA A 1 176 ? 7.810 -1.770 -11.361 1.00 96.19 176 ALA A C 1
ATOM 1338 O O . ALA A 1 176 ? 8.162 -2.324 -10.320 1.00 96.19 176 ALA A O 1
ATOM 1339 N N . CYS A 1 177 ? 6.904 -2.295 -12.185 1.00 97.44 177 CYS A N 1
ATOM 1340 C CA . CYS A 1 177 ? 6.354 -3.645 -12.084 1.00 97.44 177 CYS A CA 1
ATOM 1341 C C . CYS A 1 177 ? 6.386 -4.264 -13.479 1.00 97.44 177 CYS A C 1
ATOM 1343 O O . CYS A 1 177 ? 5.787 -3.715 -14.405 1.00 97.44 177 CYS A O 1
ATOM 1345 N N . ILE A 1 178 ? 7.108 -5.365 -13.656 1.00 98.00 178 ILE A N 1
ATOM 1346 C CA . ILE A 1 178 ? 7.331 -6.000 -14.959 1.00 98.00 178 ILE A CA 1
ATOM 1347 C C . ILE A 1 178 ? 7.072 -7.498 -14.799 1.00 98.00 178 ILE A C 1
ATOM 1349 O O . ILE A 1 178 ? 7.627 -8.133 -13.908 1.00 98.00 178 ILE A O 1
ATOM 1353 N N . CYS A 1 179 ? 6.196 -8.073 -15.622 1.00 98.06 179 CYS A N 1
ATOM 1354 C CA . CYS A 1 179 ? 5.895 -9.503 -15.544 1.00 98.06 179 CYS A CA 1
ATOM 1355 C C . CYS A 1 179 ? 6.999 -10.361 -16.172 1.00 98.06 179 CYS A C 1
ATOM 1357 O O . CYS A 1 179 ? 7.728 -9.889 -17.040 1.00 98.06 179 CYS A O 1
ATOM 1359 N N . ASP A 1 180 ? 7.015 -11.642 -15.816 1.00 96.88 180 ASP A N 1
ATOM 1360 C CA . ASP A 1 180 ? 7.858 -12.699 -16.397 1.00 96.88 180 ASP A CA 1
ATOM 1361 C C . ASP A 1 180 ? 8.054 -12.644 -17.923 1.00 96.88 180 ASP A C 1
ATOM 1363 O O . ASP A 1 180 ? 9.175 -12.769 -18.404 1.00 96.88 180 ASP A O 1
ATOM 1367 N N . SER A 1 181 ? 6.999 -12.383 -18.699 1.00 97.44 181 SER A N 1
ATOM 1368 C CA . SER A 1 181 ? 7.092 -12.287 -20.167 1.00 97.44 181 SER A CA 1
ATOM 1369 C C . SER A 1 181 ? 7.914 -11.100 -20.685 1.00 97.44 181 SER A C 1
ATOM 1371 O O . SER A 1 181 ? 8.216 -11.055 -21.871 1.00 97.44 181 SER A O 1
ATOM 1373 N N . HIS A 1 182 ? 8.246 -10.134 -19.829 1.00 97.62 182 HIS A N 1
ATOM 1374 C CA . HIS A 1 182 ? 8.891 -8.876 -20.203 1.00 97.62 182 HIS A CA 1
ATOM 1375 C C . HIS A 1 182 ? 10.146 -8.596 -19.365 1.00 97.62 182 HIS A C 1
ATOM 1377 O O . HIS A 1 182 ? 10.567 -7.450 -19.262 1.00 97.62 182 HIS A O 1
ATOM 1383 N N . PHE A 1 183 ? 10.775 -9.608 -18.760 1.00 96.69 183 PHE A N 1
ATOM 1384 C CA . PHE A 1 183 ? 12.010 -9.395 -17.988 1.00 96.69 183 PHE A CA 1
ATOM 1385 C C . PHE A 1 183 ? 13.162 -8.809 -18.807 1.00 96.69 183 PHE A C 1
ATOM 1387 O O . PHE A 1 183 ? 14.000 -8.115 -18.243 1.00 96.69 183 PHE A O 1
ATOM 1394 N N . ALA A 1 184 ? 13.159 -8.995 -20.128 1.00 96.12 184 ALA A N 1
ATOM 1395 C CA . ALA A 1 184 ? 14.093 -8.320 -21.028 1.00 96.12 184 ALA A CA 1
ATOM 1396 C C . ALA A 1 184 ? 13.970 -6.778 -21.001 1.00 96.12 184 ALA A C 1
ATOM 1398 O O . ALA A 1 184 ? 14.927 -6.092 -21.346 1.00 96.12 184 ALA A O 1
ATOM 1399 N N . ASP A 1 185 ? 12.833 -6.228 -20.554 1.00 95.62 185 ASP A N 1
ATOM 1400 C CA . ASP A 1 185 ? 12.619 -4.781 -20.412 1.00 95.62 185 ASP A CA 1
ATOM 1401 C C . ASP A 1 185 ? 13.175 -4.222 -19.085 1.00 95.62 185 ASP A C 1
ATOM 1403 O O . ASP A 1 185 ? 13.164 -3.006 -18.862 1.00 95.62 185 ASP A O 1
ATOM 1407 N N . VAL A 1 186 ? 13.640 -5.083 -18.169 1.00 95.38 186 VAL A N 1
ATOM 1408 C CA . VAL A 1 186 ? 14.259 -4.655 -16.908 1.00 95.38 186 VAL A CA 1
ATOM 1409 C C . VAL A 1 186 ? 15.649 -4.100 -17.208 1.00 95.38 186 VAL A C 1
ATOM 1411 O O . VAL A 1 186 ? 16.536 -4.808 -17.678 1.00 95.38 186 VAL A O 1
ATOM 1414 N N . ARG A 1 187 ? 15.863 -2.816 -16.910 1.00 94.62 187 ARG A N 1
ATOM 1415 C CA . ARG A 1 187 ? 17.166 -2.166 -17.101 1.00 94.62 187 ARG A CA 1
ATOM 1416 C C . ARG A 1 187 ? 18.080 -2.458 -15.913 1.00 94.62 187 ARG A C 1
ATOM 1418 O O . ARG A 1 187 ? 17.631 -2.408 -14.773 1.00 94.62 187 ARG A O 1
ATOM 1425 N N . ALA A 1 188 ? 19.372 -2.665 -16.173 1.00 94.00 188 ALA A N 1
ATOM 1426 C CA . ALA A 1 188 ? 20.383 -2.924 -15.137 1.00 94.00 188 ALA A CA 1
ATOM 1427 C C . ALA A 1 188 ? 20.498 -1.803 -14.085 1.00 94.00 188 ALA A C 1
ATOM 1429 O O . ALA A 1 188 ? 20.932 -2.031 -12.963 1.00 94.00 188 ALA A O 1
ATOM 1430 N N . THR A 1 189 ? 20.098 -0.588 -14.446 1.00 95.06 189 THR A N 1
ATOM 1431 C CA . THR A 1 189 ? 20.072 0.580 -13.561 1.00 95.06 189 THR A CA 1
ATOM 1432 C C . THR A 1 189 ? 18.871 0.611 -12.621 1.00 95.06 189 THR A C 1
ATOM 1434 O O . THR A 1 189 ? 18.809 1.451 -11.724 1.00 95.06 189 THR A O 1
ATOM 1437 N N . TYR A 1 190 ? 17.888 -0.269 -12.817 1.00 95.50 190 TYR A N 1
ATOM 1438 C CA . TYR A 1 190 ? 16.750 -0.353 -11.920 1.00 95.50 190 TYR A CA 1
ATOM 1439 C C . TYR A 1 190 ? 17.168 -1.030 -10.621 1.00 95.50 190 TYR A C 1
ATOM 1441 O O . TYR A 1 190 ? 17.837 -2.060 -10.616 1.00 95.50 190 TYR A O 1
ATOM 1449 N N . ARG A 1 191 ? 16.710 -0.475 -9.500 1.00 95.06 191 ARG A N 1
ATOM 1450 C CA . ARG A 1 191 ? 16.927 -1.071 -8.184 1.00 95.06 191 ARG A CA 1
ATOM 1451 C C . ARG A 1 191 ? 15.767 -2.000 -7.847 1.00 95.06 191 ARG A C 1
ATOM 1453 O O . ARG A 1 191 ? 14.637 -1.520 -7.731 1.00 95.06 191 ARG A O 1
ATOM 1460 N N . SER A 1 192 ? 16.039 -3.293 -7.671 1.00 94.88 192 SER A N 1
ATOM 1461 C CA . SER A 1 192 ? 15.023 -4.264 -7.242 1.00 94.88 192 SER A CA 1
ATOM 1462 C C . SER A 1 192 ? 14.463 -3.893 -5.867 1.00 94.88 192 SER A C 1
ATOM 1464 O O . SER A 1 192 ? 15.175 -3.388 -4.994 1.00 94.88 192 SER A O 1
ATOM 1466 N N . ILE A 1 193 ? 13.168 -4.130 -5.684 1.00 94.56 193 ILE A N 1
ATOM 1467 C CA . ILE A 1 193 ? 12.466 -4.000 -4.411 1.00 94.56 193 ILE A CA 1
ATOM 1468 C C . ILE A 1 193 ? 11.597 -5.236 -4.222 1.00 94.56 193 ILE A C 1
ATOM 1470 O O . ILE A 1 193 ? 10.754 -5.540 -5.067 1.00 94.56 193 ILE A O 1
ATOM 1474 N N . LYS A 1 194 ? 11.712 -5.872 -3.057 1.00 93.38 194 LYS A N 1
ATOM 1475 C CA . LYS A 1 194 ? 10.814 -6.932 -2.592 1.00 93.38 194 LYS A CA 1
ATOM 1476 C C . LYS A 1 194 ? 10.386 -6.679 -1.155 1.00 93.38 194 LYS A C 1
ATOM 1478 O O . LYS A 1 194 ? 11.093 -6.017 -0.396 1.00 93.38 194 LYS A O 1
ATOM 1483 N N . ASP A 1 195 ? 9.214 -7.189 -0.786 1.00 90.81 195 ASP A N 1
ATOM 1484 C CA . ASP A 1 195 ? 8.772 -7.121 0.604 1.00 90.81 195 ASP A CA 1
ATOM 1485 C C . ASP A 1 195 ? 9.240 -8.348 1.383 1.00 90.81 195 ASP A C 1
ATOM 1487 O O . ASP A 1 195 ? 8.608 -9.401 1.349 1.00 90.81 195 ASP A O 1
ATOM 1491 N N . VAL A 1 196 ? 10.349 -8.182 2.099 1.00 87.25 196 VAL A N 1
ATOM 1492 C CA . VAL A 1 196 ? 10.907 -9.191 3.010 1.00 87.25 196 VAL A CA 1
ATOM 1493 C C . VAL A 1 196 ? 10.409 -9.033 4.452 1.00 87.25 196 VAL A C 1
ATOM 1495 O O . VAL A 1 196 ? 10.771 -9.821 5.318 1.00 87.25 196 VAL A O 1
ATOM 1498 N N . PHE A 1 197 ? 9.579 -8.021 4.730 1.00 86.94 197 PHE A N 1
ATOM 1499 C CA . PHE A 1 197 ? 9.190 -7.643 6.094 1.00 86.94 197 PHE A CA 1
ATOM 1500 C C . PHE A 1 197 ? 7.779 -8.089 6.474 1.00 86.94 197 PHE A C 1
ATOM 1502 O O . PHE A 1 197 ? 7.421 -8.024 7.645 1.00 86.94 197 PHE A O 1
ATOM 1509 N N . TRP A 1 198 ? 6.951 -8.491 5.508 1.00 86.31 198 TRP A N 1
ATOM 1510 C CA . TRP A 1 198 ? 5.533 -8.761 5.766 1.00 86.31 198 TRP A CA 1
ATOM 1511 C C . TRP A 1 198 ? 5.299 -9.891 6.770 1.00 86.31 198 TRP A C 1
ATOM 1513 O O . TRP A 1 198 ? 4.419 -9.781 7.619 1.00 86.31 198 TRP A O 1
ATOM 1523 N N . ASP A 1 199 ? 6.097 -10.954 6.678 1.00 80.38 199 ASP A N 1
ATOM 1524 C CA . ASP A 1 199 ? 5.980 -12.141 7.532 1.00 80.38 199 ASP A CA 1
ATOM 1525 C C . ASP A 1 199 ? 7.006 -12.117 8.685 1.00 80.38 199 ASP A C 1
ATOM 1527 O O . ASP A 1 199 ? 7.197 -13.115 9.373 1.00 80.38 199 ASP A O 1
ATOM 1531 N N . GLN A 1 200 ? 7.667 -10.974 8.909 1.00 73.75 200 GLN A N 1
ATOM 1532 C CA . GLN A 1 200 ? 8.625 -10.779 9.997 1.00 73.75 200 GLN A CA 1
ATOM 1533 C C . GLN A 1 200 ? 8.059 -9.810 11.041 1.00 73.75 200 GLN A C 1
ATOM 1535 O O . GLN A 1 200 ? 8.288 -8.598 10.954 1.00 73.75 200 GLN A O 1
ATOM 1540 N N . PRO A 1 201 ? 7.296 -10.311 12.034 1.00 61.47 201 PRO A N 1
ATOM 1541 C CA . PRO A 1 201 ? 6.866 -9.478 13.144 1.00 61.47 201 PRO A CA 1
ATOM 1542 C C . PRO A 1 201 ? 8.103 -8.979 13.893 1.00 61.47 201 PRO A C 1
ATOM 1544 O O . PRO A 1 201 ? 8.988 -9.755 14.246 1.00 61.47 201 PRO A O 1
ATOM 1547 N N . TYR A 1 202 ? 8.172 -7.673 14.144 1.00 58.59 202 TYR A N 1
ATOM 1548 C CA . TYR A 1 202 ? 9.237 -7.129 14.973 1.00 58.59 202 TYR A CA 1
ATOM 1549 C C . TYR A 1 202 ? 9.045 -7.579 16.420 1.00 58.59 202 TYR A C 1
ATOM 1551 O O . TYR A 1 202 ? 8.133 -7.120 17.112 1.00 58.59 202 TYR A O 1
ATOM 1559 N N . LEU A 1 203 ? 9.927 -8.466 16.861 1.00 53.78 203 LEU A N 1
ATOM 1560 C CA . LEU A 1 203 ? 10.163 -8.780 18.259 1.00 53.78 203 LEU A CA 1
ATOM 1561 C C . LEU A 1 203 ? 11.106 -7.691 18.776 1.00 53.78 203 LEU A C 1
ATOM 1563 O O . LEU A 1 203 ? 12.320 -7.804 18.643 1.00 53.78 203 LEU A O 1
ATOM 1567 N N . GLY A 1 204 ? 10.556 -6.558 19.210 1.00 52.59 204 GLY A N 1
ATOM 1568 C CA . GLY A 1 204 ? 11.389 -5.511 19.798 1.00 52.59 204 GLY A CA 1
ATOM 1569 C C . GLY A 1 204 ? 12.121 -5.985 21.038 1.00 52.59 204 GLY A C 1
ATOM 1570 O O . GLY A 1 204 ? 11.756 -7.002 21.620 1.00 52.59 204 GLY A O 1
ATOM 1571 N N . THR A 1 205 ? 13.129 -5.222 21.457 1.00 48.97 205 THR A N 1
ATOM 1572 C CA . THR A 1 205 ? 13.615 -5.318 22.832 1.00 48.97 205 THR A CA 1
ATOM 1573 C C . THR A 1 205 ? 12.433 -5.045 23.758 1.00 48.9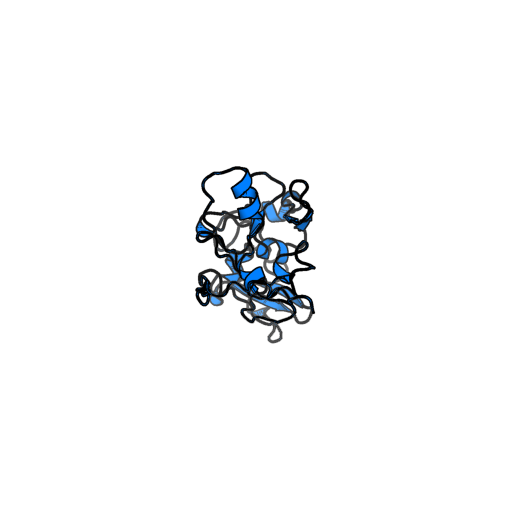7 205 THR A C 1
ATOM 1575 O O . THR A 1 205 ? 11.706 -4.061 23.567 1.00 48.97 205 THR A O 1
ATOM 1578 N N . GLU A 1 206 ? 12.180 -5.964 24.691 1.00 44.62 206 GLU A N 1
ATOM 1579 C CA . GLU A 1 206 ? 11.209 -5.746 25.758 1.00 44.62 206 GLU A CA 1
ATOM 1580 C C . GLU A 1 206 ? 11.542 -4.411 26.427 1.00 44.62 206 GLU A C 1
ATOM 1582 O O . GLU A 1 206 ? 12.704 -4.068 26.636 1.00 44.62 206 GLU A O 1
ATOM 1587 N N . VAL A 1 207 ? 10.521 -3.581 26.624 1.00 47.38 207 VAL A N 1
ATOM 1588 C CA . VAL A 1 207 ? 10.714 -2.294 27.281 1.00 47.38 207 VAL A CA 1
ATOM 1589 C C . VAL A 1 207 ? 10.715 -2.606 28.765 1.00 47.38 207 VAL A C 1
ATOM 1591 O O . VAL A 1 207 ? 9.648 -2.904 29.303 1.00 47.38 207 VAL A O 1
ATOM 1594 N N . ASP A 1 208 ? 11.883 -2.559 29.403 1.00 41.12 208 ASP A N 1
ATOM 1595 C CA . ASP A 1 208 ? 11.956 -2.582 30.860 1.00 41.12 208 ASP A CA 1
ATOM 1596 C C . ASP A 1 208 ? 11.060 -1.453 31.387 1.00 41.12 208 ASP A C 1
ATOM 1598 O O . ASP A 1 208 ? 11.169 -0.285 30.994 1.00 41.12 208 ASP A O 1
ATOM 1602 N N . LEU A 1 209 ? 10.074 -1.834 32.198 1.00 50.34 209 LEU A N 1
ATOM 1603 C CA . LEU A 1 209 ? 9.083 -0.919 32.766 1.00 50.34 209 LEU A CA 1
ATOM 1604 C C . LEU A 1 209 ? 9.679 -0.034 33.870 1.00 50.34 209 LEU A C 1
ATOM 1606 O O . LEU A 1 209 ? 8.990 0.854 34.367 1.00 50.34 209 LEU A O 1
ATOM 1610 N N . GLU A 1 210 ? 10.941 -0.238 34.231 1.00 51.41 210 GLU A N 1
ATOM 1611 C CA . GLU A 1 210 ? 11.578 0.429 35.357 1.00 51.41 210 GLU A CA 1
ATOM 1612 C C . GLU A 1 210 ? 12.302 1.692 34.893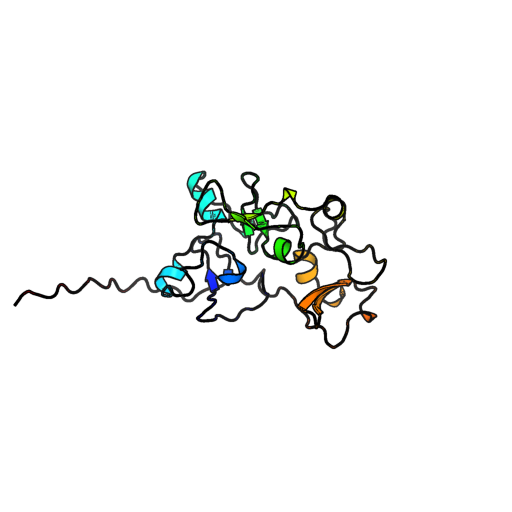 1.00 51.41 210 GLU A C 1
ATOM 1614 O O . GLU A 1 210 ? 13.305 1.662 34.190 1.00 51.41 210 GLU A O 1
ATOM 1619 N N . GLU A 1 211 ? 11.665 2.826 35.169 1.00 45.50 211 GLU A N 1
ATOM 1620 C CA . GLU A 1 211 ? 12.220 3.903 35.998 1.00 45.50 211 GLU A CA 1
ATOM 1621 C C . GLU A 1 211 ? 11.203 5.045 35.915 1.00 45.50 211 GLU A C 1
ATOM 1623 O O . GLU A 1 211 ? 11.029 5.705 34.875 1.00 45.50 211 GLU A O 1
ATOM 1628 N N . ASP A 1 212 ? 10.431 5.164 36.994 1.00 45.78 212 ASP A N 1
ATOM 1629 C CA . ASP A 1 212 ? 9.677 6.356 37.337 1.00 45.78 212 ASP A CA 1
ATOM 1630 C C . ASP A 1 212 ? 10.702 7.434 37.704 1.00 45.78 212 ASP A C 1
ATOM 1632 O O . ASP A 1 212 ? 11.242 7.436 38.807 1.00 45.78 212 ASP A O 1
ATOM 1636 N N . ASP A 1 213 ? 10.997 8.348 36.778 1.00 44.50 213 ASP A N 1
ATOM 1637 C CA . ASP A 1 213 ? 11.621 9.619 37.147 1.00 44.50 213 ASP A CA 1
ATOM 1638 C C . ASP A 1 213 ? 10.560 10.441 37.889 1.00 44.50 213 ASP A C 1
ATOM 1640 O O . ASP A 1 213 ? 9.773 11.193 37.301 1.00 44.50 213 ASP A O 1
ATOM 1644 N N . GLU A 1 214 ? 10.504 10.242 39.202 1.00 40.78 214 GLU A N 1
ATOM 1645 C CA . GLU A 1 214 ? 9.904 11.189 40.127 1.00 40.78 214 GLU A CA 1
ATOM 1646 C C . GLU A 1 214 ? 10.627 12.538 39.931 1.00 40.78 214 GLU A C 1
ATOM 1648 O O . GLU A 1 214 ? 11.861 12.584 39.975 1.00 40.78 214 GLU A O 1
ATOM 1653 N N . PRO A 1 215 ? 9.927 13.658 39.678 1.00 44.34 215 PRO A N 1
ATOM 1654 C CA . PRO A 1 215 ? 10.594 14.946 39.627 1.00 44.34 215 PRO A CA 1
ATOM 1655 C C . PRO A 1 215 ? 11.127 15.242 41.028 1.00 44.34 215 PRO A C 1
ATOM 1657 O O . PRO A 1 215 ? 10.354 15.485 41.954 1.00 44.34 215 PRO A O 1
ATOM 1660 N N . THR A 1 216 ? 12.450 15.221 41.180 1.00 46.00 216 THR A N 1
ATOM 1661 C CA . THR A 1 216 ? 13.131 15.672 42.392 1.00 46.00 216 THR A CA 1
ATOM 1662 C C . THR A 1 216 ? 12.692 17.104 42.684 1.00 46.00 216 THR A C 1
ATOM 1664 O O . THR A 1 216 ? 13.096 18.063 42.024 1.00 46.00 216 THR A O 1
ATOM 1667 N N . ALA A 1 217 ? 11.795 17.249 43.658 1.00 43.91 217 ALA A N 1
ATOM 1668 C CA . ALA A 1 217 ? 11.396 18.538 44.182 1.00 43.91 217 ALA A CA 1
ATOM 1669 C C . ALA A 1 217 ? 12.645 19.210 44.764 1.00 43.91 217 ALA A C 1
ATOM 1671 O O . ALA A 1 217 ? 13.200 18.760 45.766 1.00 43.91 217 ALA A O 1
ATOM 1672 N N . ALA A 1 218 ? 13.108 20.274 44.111 1.00 44.72 218 ALA A N 1
ATOM 1673 C CA . ALA A 1 218 ? 14.120 21.149 44.673 1.00 44.72 218 ALA A CA 1
ATOM 1674 C C . ALA A 1 218 ? 13.572 21.735 45.984 1.00 44.72 218 ALA A C 1
ATOM 1676 O O . ALA A 1 218 ? 12.561 22.439 45.987 1.00 44.72 218 ALA A O 1
ATOM 1677 N N . ALA A 1 219 ? 14.220 21.397 47.098 1.00 43.69 219 ALA A N 1
ATOM 1678 C CA . ALA A 1 219 ? 13.915 21.956 48.405 1.00 43.69 219 ALA A CA 1
ATOM 1679 C C . ALA A 1 219 ? 14.165 23.478 48.391 1.00 43.69 219 ALA A C 1
ATOM 1681 O O . ALA A 1 219 ? 15.196 23.910 47.868 1.00 43.69 219 ALA A O 1
ATOM 1682 N N . PRO A 1 220 ? 13.258 24.303 48.942 1.00 55.94 220 PRO A N 1
ATOM 1683 C CA . PRO A 1 220 ? 13.493 25.735 49.048 1.00 55.94 220 PRO A CA 1
ATOM 1684 C C . PRO A 1 220 ? 14.530 26.023 50.142 1.00 55.94 220 PRO A C 1
ATOM 1686 O O . PRO A 1 220 ? 14.408 25.538 51.268 1.00 55.94 220 PRO A O 1
ATOM 1689 N N . SER A 1 221 ? 15.545 26.805 49.775 1.00 53.88 221 SER A N 1
ATOM 1690 C CA . SER A 1 221 ? 16.499 27.474 50.671 1.00 53.88 221 SER A CA 1
ATOM 1691 C C . SER A 1 221 ? 15.867 28.645 51.410 1.00 53.88 221 SER A C 1
ATOM 1693 O O . SER A 1 221 ? 15.080 29.362 50.747 1.00 53.88 221 SER A O 1
#

Foldseek 3Di:
DAVLDPDADLQWGWAFALPPLARAIDTLVLLDFLCPVPSNDDPVVSNHDHAQQQVVCVVPDPDHDRQQRQAAPAARHGHHAWFAAPDPPHIHHSNLCVQQVQKDWDADPVDRSGTHIHQVSFDPVQQAAAAPQPRDGGSWDFAPPPPGRHIHHSQRQQADDVCAWWWFAAPVRDTGIHGNVVVVVDDPRTGTHHNPCRPPRDPDDDPDPDDPPDPPPDDDD

InterPro domains:
  IPR001965 Zinc finger, PHD-type [SM00249] (2-55)
  IPR001965 Zinc finger, PHD-type [SM00249] (130-183)
  IPR011011 Zinc finger, FYVE/PHD-type [SSF57903] (2-60)
  IPR013083 Zinc finger, RING/FYVE/PHD-type [G3DSA:3.30.40.10] (1-66)
  IPR013083 Zinc finger, RING/FYVE/PHD-type [G3DSA:3.30.40.10] (67-185)
  IPR034732 Extended PHD (ePHD) domain [PS51805] (69-181)
  IPR050701 Histone Modification Regulator [PTHR13793] (2-164)